Protein AF-A0A817K282-F1 (afdb_monomer)

Foldseek 3Di:
DDDPPPPPDDDDDDDPPPDPPPPPPDPDDDDDDDDPPDPPPPDDDDDDDDDDDLVDFPVRVLVVVCVVVVDPVDDDDDPDGDTDQDDADEDPPDLLNVLLVVLLCVLPPDPPRGDDDDDDDDRDDDPLSVCSVPDSHRDDDQQADDDPVQVCCPVHPPRDGDPVRVVSRVSSVVSSVCSVCVVPDDPVVVPDDD

Structure (mmCIF, N/CA/C/O backbone):
data_AF-A0A817K282-F1
#
_entry.id   AF-A0A817K282-F1
#
loop_
_atom_site.group_PDB
_atom_site.id
_atom_site.type_symbol
_atom_site.label_atom_id
_atom_site.label_alt_id
_atom_site.label_comp_id
_atom_site.label_asym_id
_atom_site.label_entity_id
_atom_site.label_seq_id
_atom_site.pdbx_PDB_ins_code
_atom_site.Cartn_x
_atom_site.Cartn_y
_atom_site.Cartn_z
_atom_site.occupancy
_atom_site.B_iso_or_equiv
_atom_site.auth_seq_id
_atom_site.auth_comp_id
_atom_site.auth_asym_id
_atom_site.auth_atom_id
_atom_site.pdbx_PDB_model_num
ATOM 1 N N . MET A 1 1 ? -37.376 -14.809 2.599 1.00 34.31 1 MET A N 1
ATOM 2 C CA . MET A 1 1 ? -36.020 -15.372 2.759 1.00 34.31 1 MET A CA 1
ATOM 3 C C . MET A 1 1 ? -35.331 -15.285 1.399 1.00 34.31 1 MET A C 1
ATOM 5 O O . MET A 1 1 ? -35.319 -16.247 0.652 1.00 34.31 1 MET A O 1
ATOM 9 N N . PHE A 1 2 ? -34.883 -14.086 1.022 1.00 28.47 2 PHE A N 1
ATOM 10 C CA . PHE A 1 2 ? -34.178 -13.830 -0.236 1.00 28.47 2 PHE A CA 1
ATOM 11 C C . PHE A 1 2 ? -32.840 -13.201 0.136 1.00 28.47 2 PHE A C 1
ATOM 13 O O . PHE A 1 2 ? -32.800 -12.145 0.766 1.00 28.47 2 PHE A O 1
ATOM 20 N N . TRP A 1 3 ? -31.761 -13.910 -0.167 1.00 30.52 3 TRP A N 1
ATOM 21 C CA . TRP A 1 3 ? -30.401 -13.463 0.080 1.00 30.52 3 TRP A CA 1
ATOM 22 C C . TRP A 1 3 ? -30.019 -12.442 -0.993 1.00 30.52 3 TRP A C 1
ATOM 24 O O . TRP A 1 3 ? -29.681 -12.811 -2.112 1.00 30.52 3 TRP A O 1
ATOM 34 N N . ASN A 1 4 ? -30.059 -11.154 -0.648 1.00 27.50 4 ASN A N 1
ATOM 35 C CA . ASN A 1 4 ? -29.282 -10.137 -1.353 1.00 27.50 4 ASN A CA 1
ATOM 36 C C . ASN A 1 4 ? -27.847 -10.198 -0.820 1.00 27.50 4 ASN A C 1
ATOM 38 O O . ASN A 1 4 ? -27.439 -9.397 0.022 1.00 27.50 4 ASN A O 1
ATOM 42 N N . THR A 1 5 ? -27.091 -11.189 -1.284 1.00 28.53 5 THR A N 1
ATOM 43 C CA . THR A 1 5 ? -25.642 -11.235 -1.096 1.00 28.53 5 THR A CA 1
ATOM 44 C C . THR A 1 5 ? -25.035 -10.163 -1.994 1.00 28.53 5 THR A C 1
ATOM 46 O O . THR A 1 5 ? -24.828 -10.377 -3.186 1.00 28.53 5 THR A O 1
ATOM 49 N N . ILE A 1 6 ? -24.782 -8.978 -1.436 1.00 33.31 6 ILE A N 1
ATOM 50 C CA . ILE A 1 6 ? -23.897 -8.003 -2.073 1.00 33.31 6 ILE A CA 1
ATOM 51 C C . ILE A 1 6 ? -22.483 -8.562 -1.924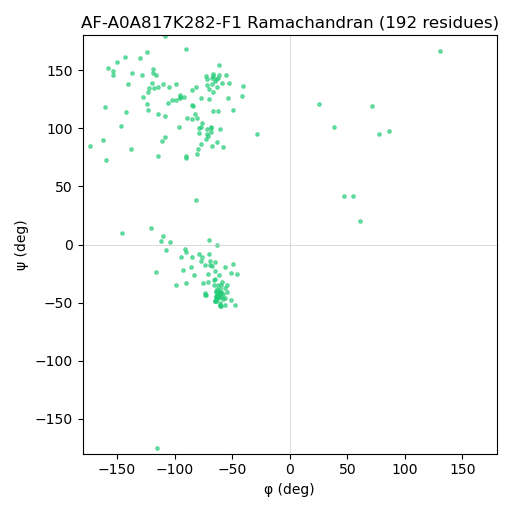 1.00 33.31 6 ILE A C 1
ATOM 53 O O . ILE A 1 6 ? -21.863 -8.479 -0.867 1.00 33.31 6 ILE A O 1
ATOM 57 N N .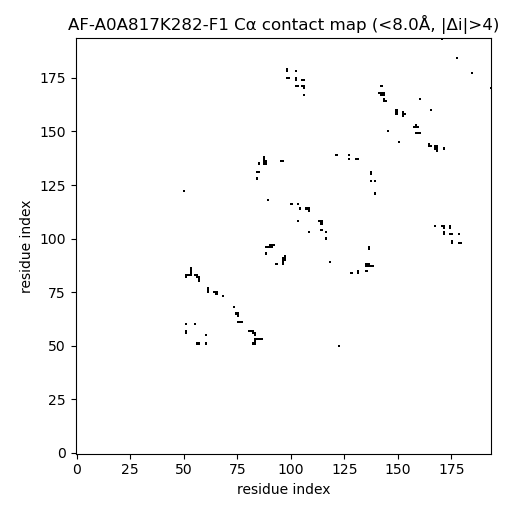 LEU A 1 7 ? -22.008 -9.185 -2.997 1.00 23.84 7 LEU A N 1
ATOM 58 C CA . LEU A 1 7 ? -20.620 -9.571 -3.181 1.00 23.84 7 LEU A CA 1
ATOM 59 C C . LEU A 1 7 ? -19.805 -8.271 -3.331 1.00 23.84 7 LEU A C 1
ATOM 61 O O . LEU A 1 7 ? -19.755 -7.691 -4.415 1.00 23.84 7 LEU A O 1
ATOM 65 N N . ILE A 1 8 ? -19.188 -7.770 -2.257 1.00 29.39 8 ILE A N 1
ATOM 66 C CA . ILE A 1 8 ? -18.126 -6.761 -2.388 1.00 29.39 8 ILE A CA 1
ATOM 67 C C . ILE A 1 8 ? -16.856 -7.519 -2.773 1.00 29.39 8 ILE A C 1
ATOM 69 O O . ILE A 1 8 ? -16.035 -7.884 -1.937 1.00 29.39 8 ILE A O 1
ATOM 73 N N . VAL A 1 9 ? -16.739 -7.816 -4.065 1.00 26.44 9 VAL A N 1
ATOM 74 C CA . VAL A 1 9 ? -15.486 -8.262 -4.672 1.00 26.44 9 VAL A CA 1
ATOM 75 C C . VAL A 1 9 ? -14.614 -7.024 -4.832 1.00 26.44 9 VAL A C 1
ATOM 77 O O . VAL A 1 9 ? -14.846 -6.210 -5.723 1.00 26.44 9 VAL A O 1
ATOM 80 N N . PHE A 1 10 ? -13.603 -6.865 -3.979 1.00 36.09 10 PHE A N 1
ATOM 81 C CA . PHE A 1 10 ? -12.446 -6.069 -4.368 1.00 36.09 10 PHE A CA 1
ATOM 82 C C . PHE A 1 10 ? -11.597 -6.920 -5.310 1.00 36.09 10 PHE A C 1
ATOM 84 O O . PHE A 1 10 ? -11.194 -8.028 -4.965 1.00 36.09 10 PHE A O 1
ATOM 91 N N . SER A 1 11 ? -11.320 -6.353 -6.485 1.00 37.69 11 SER A N 1
ATOM 92 C CA . SER A 1 11 ? -10.552 -6.923 -7.596 1.00 37.69 11 SER A CA 1
ATOM 93 C C . SER A 1 11 ? -11.363 -7.780 -8.576 1.00 37.69 11 SER A C 1
ATOM 95 O O . SER A 1 11 ? -11.581 -8.961 -8.345 1.00 37.69 11 SER A O 1
ATOM 97 N N . ILE A 1 12 ? -11.768 -7.163 -9.696 1.00 30.41 12 ILE A N 1
ATOM 98 C CA . ILE A 1 12 ? -11.632 -7.684 -11.070 1.00 30.41 12 ILE A CA 1
ATOM 99 C C . ILE A 1 12 ? -11.756 -6.503 -12.062 1.00 30.41 12 ILE A C 1
ATOM 101 O O . ILE A 1 12 ? -12.753 -5.791 -12.102 1.00 30.41 12 ILE A O 1
ATOM 105 N N . PHE A 1 13 ? -10.665 -6.305 -12.807 1.00 35.81 13 PHE A N 1
ATOM 106 C CA . PHE A 1 13 ? -10.502 -5.815 -14.182 1.00 35.81 13 PHE A CA 1
ATOM 107 C C . PHE A 1 13 ? -11.561 -4.908 -14.838 1.00 35.81 13 PHE A C 1
ATOM 109 O O . PHE A 1 13 ? -12.637 -5.365 -15.201 1.00 35.81 13 PHE A O 1
ATOM 116 N N . LEU A 1 14 ? -11.117 -3.711 -15.252 1.00 27.28 14 LEU A N 1
ATOM 117 C CA . LEU A 1 14 ? -10.978 -3.369 -16.678 1.00 27.28 14 LEU A CA 1
ATOM 118 C C . LEU A 1 14 ? -10.059 -2.146 -16.852 1.00 27.28 14 LEU A C 1
ATOM 120 O O . LEU A 1 14 ? -10.500 -1.007 -16.863 1.00 27.28 14 LEU A O 1
ATOM 124 N N . CYS A 1 15 ? -8.763 -2.400 -17.004 1.00 26.81 15 CYS A N 1
ATOM 125 C CA . CYS A 1 15 ? -7.935 -1.677 -17.967 1.00 26.81 15 CYS A CA 1
ATOM 126 C C . CYS A 1 15 ? -6.697 -2.536 -18.226 1.00 26.81 15 CYS A C 1
ATOM 128 O O . CYS A 1 15 ? -5.584 -2.251 -17.792 1.00 26.81 15 CYS A O 1
ATOM 130 N N . ILE A 1 16 ? -6.912 -3.632 -18.960 1.00 31.62 16 ILE A N 1
ATOM 131 C CA . ILE A 1 16 ? -5.894 -4.061 -19.910 1.00 31.62 16 ILE A CA 1
ATOM 132 C C . ILE A 1 16 ? -5.824 -2.897 -20.905 1.00 31.62 16 ILE A C 1
ATOM 134 O O . ILE A 1 16 ? -6.538 -2.878 -21.905 1.00 31.62 16 ILE A O 1
ATOM 138 N N . LEU A 1 17 ? -4.985 -1.897 -20.625 1.00 28.25 17 LEU A N 1
ATOM 139 C CA . LEU A 1 17 ? -4.336 -1.198 -21.718 1.00 28.25 17 LEU A CA 1
ATOM 140 C C . LEU A 1 17 ? -3.399 -2.236 -22.321 1.00 28.25 17 LEU A C 1
ATOM 142 O O . LEU A 1 17 ? -2.226 -2.351 -21.976 1.00 28.25 17 LEU A O 1
ATOM 146 N N . LEU A 1 18 ? -3.989 -3.031 -23.218 1.00 30.33 18 LEU A N 1
ATOM 147 C CA . LEU A 1 18 ? -3.288 -3.549 -24.369 1.00 30.33 18 LEU A CA 1
ATOM 148 C C . LEU A 1 18 ? -2.465 -2.374 -24.860 1.00 30.33 18 LEU A C 1
ATOM 150 O O . LEU A 1 18 ? -3.004 -1.276 -25.010 1.00 30.33 18 LEU A O 1
ATOM 154 N N . TYR A 1 19 ? -1.174 -2.613 -25.038 1.00 30.58 19 TYR A N 1
ATOM 155 C CA . TYR A 1 19 ? -0.277 -1.776 -25.804 1.00 30.58 19 TYR A CA 1
ATOM 156 C C . TYR A 1 19 ? -1.036 -1.043 -26.919 1.00 30.58 19 TYR A C 1
ATOM 158 O O . TYR A 1 19 ? -1.217 -1.562 -28.015 1.00 30.58 19 TYR A O 1
ATOM 166 N N . ARG A 1 20 ? -1.463 0.193 -26.658 1.00 25.73 20 ARG A N 1
ATOM 167 C CA . ARG A 1 20 ? -1.583 1.192 -27.705 1.00 25.73 20 ARG A CA 1
ATOM 168 C C . ARG A 1 20 ? -0.238 1.879 -27.726 1.00 25.73 20 ARG A C 1
ATOM 170 O O . ARG A 1 20 ? -0.068 2.986 -27.230 1.00 25.73 20 ARG A O 1
ATOM 177 N N . ALA A 1 21 ? 0.731 1.173 -28.301 1.00 27.09 21 ALA A N 1
ATOM 178 C CA . ALA A 1 21 ? 1.758 1.871 -29.039 1.00 27.09 21 ALA A CA 1
ATOM 179 C C . ALA A 1 21 ? 1.010 2.605 -30.155 1.00 27.09 21 ALA A C 1
ATOM 181 O O . ALA A 1 21 ? 0.587 2.003 -31.142 1.00 27.09 21 ALA A O 1
ATOM 182 N N . TYR A 1 22 ? 0.749 3.892 -29.956 1.00 22.94 22 TYR A N 1
ATOM 183 C CA . TYR A 1 22 ? 0.435 4.742 -31.082 1.00 22.94 22 TYR A CA 1
ATOM 184 C C . TYR A 1 22 ? 1.727 4.863 -31.878 1.00 22.94 22 TYR A C 1
ATOM 186 O O . TYR A 1 22 ? 2.628 5.613 -31.515 1.00 22.94 22 TYR A O 1
ATOM 194 N N . VAL A 1 23 ? 1.830 4.097 -32.958 1.00 30.69 23 VAL A N 1
ATOM 195 C CA . VAL A 1 23 ? 2.724 4.471 -34.044 1.00 30.69 23 VAL A CA 1
ATOM 196 C C . VAL A 1 23 ? 2.001 5.582 -34.793 1.00 30.69 23 VAL A C 1
ATOM 198 O O . VAL A 1 23 ? 1.229 5.337 -35.716 1.00 30.69 23 VAL A O 1
ATOM 201 N N . VAL A 1 24 ? 2.181 6.816 -34.327 1.00 22.97 24 VAL A N 1
ATOM 202 C CA . VAL A 1 24 ? 1.818 7.984 -35.123 1.00 22.97 24 VAL A CA 1
ATOM 203 C C . VAL A 1 24 ? 2.949 8.173 -36.124 1.00 22.97 24 VAL A C 1
ATOM 205 O O . VAL A 1 24 ? 3.979 8.759 -35.806 1.00 22.97 24 VAL A O 1
ATOM 208 N N . PHE A 1 25 ? 2.777 7.651 -37.338 1.00 30.81 25 PHE A N 1
ATOM 209 C CA . PHE A 1 25 ? 3.493 8.204 -38.481 1.00 30.81 25 PHE A CA 1
ATOM 210 C C . PHE A 1 25 ? 2.837 9.546 -38.792 1.00 30.81 25 PHE A C 1
ATOM 212 O O . PHE A 1 25 ? 1.849 9.605 -39.519 1.00 30.81 25 PHE A O 1
ATOM 219 N N . THR A 1 26 ? 3.342 10.624 -38.202 1.00 24.61 26 THR A N 1
ATOM 220 C CA . THR A 1 26 ? 3.131 11.954 -38.766 1.00 24.61 26 THR A CA 1
ATOM 221 C C . THR A 1 26 ? 4.141 12.121 -39.896 1.00 24.61 26 THR A C 1
ATOM 223 O O . THR A 1 26 ? 5.339 12.233 -39.622 1.00 24.61 26 THR A O 1
ATOM 226 N N . PRO A 1 27 ? 3.722 12.131 -41.176 1.00 38.81 27 PRO A N 1
ATOM 227 C CA . PRO A 1 27 ? 4.497 12.852 -42.160 1.00 38.81 27 PRO A CA 1
ATOM 228 C C . PRO A 1 27 ? 4.376 14.325 -41.766 1.00 38.81 27 PRO A C 1
ATOM 230 O O . PRO A 1 27 ? 3.292 14.899 -41.747 1.00 38.81 27 PRO A O 1
ATOM 233 N N . ASP A 1 28 ? 5.515 14.880 -41.383 1.00 44.34 28 ASP A N 1
ATOM 234 C CA . ASP A 1 28 ? 5.744 16.288 -41.107 1.00 44.34 28 ASP A CA 1
ATOM 235 C C . ASP A 1 28 ? 5.130 16.886 -39.825 1.00 44.34 28 ASP A C 1
ATOM 237 O O . ASP A 1 28 ? 3.928 17.048 -39.648 1.00 44.34 28 ASP A O 1
ATOM 241 N N . LYS A 1 29 ? 6.068 17.362 -38.991 1.00 48.41 29 LYS A N 1
ATOM 242 C CA . LYS A 1 29 ? 5.948 18.390 -37.941 1.00 48.41 29 LYS A CA 1
ATOM 243 C C . LYS A 1 29 ? 5.302 17.971 -36.613 1.00 48.41 29 LYS A C 1
ATOM 245 O O . LYS A 1 29 ? 4.114 18.156 -36.390 1.00 48.41 29 LYS A O 1
ATOM 250 N N . ALA A 1 30 ? 6.152 17.601 -35.649 1.00 34.84 30 ALA A N 1
ATOM 251 C CA . ALA A 1 30 ? 5.888 17.839 -34.227 1.00 34.84 30 ALA A CA 1
ATOM 252 C C . ALA A 1 30 ? 7.192 18.115 -33.447 1.00 34.84 30 ALA A C 1
ATOM 254 O O . ALA A 1 30 ? 7.985 17.221 -33.180 1.00 34.84 30 ALA A O 1
ATOM 255 N N . ILE A 1 31 ? 7.398 19.409 -33.181 1.00 36.97 31 ILE A N 1
ATOM 256 C CA . ILE A 1 31 ? 7.868 20.058 -31.944 1.00 36.97 31 ILE A CA 1
ATOM 257 C C . ILE A 1 31 ? 8.971 19.327 -31.149 1.00 36.97 31 ILE A C 1
ATOM 259 O O . ILE A 1 31 ? 8.714 18.436 -30.347 1.00 36.97 31 ILE A O 1
ATOM 263 N N . PHE A 1 32 ? 10.202 19.810 -31.330 1.00 34.38 32 PHE A N 1
ATOM 264 C CA . PHE A 1 32 ? 11.365 19.550 -30.483 1.00 34.38 32 PHE A CA 1
ATOM 265 C C . PHE A 1 32 ? 11.386 20.521 -29.289 1.00 34.38 32 PHE A C 1
ATOM 267 O O . PHE A 1 32 ? 11.305 21.732 -29.492 1.00 34.38 32 PHE A O 1
ATOM 274 N N . GLU A 1 33 ? 11.605 20.022 -28.068 1.00 38.78 33 GLU A N 1
ATOM 275 C CA . GLU A 1 33 ? 12.388 20.794 -27.092 1.00 38.78 33 GLU A CA 1
ATOM 276 C C . GLU A 1 33 ? 13.842 20.882 -27.592 1.00 38.78 33 GLU A C 1
ATOM 278 O O . GLU A 1 33 ? 14.318 19.932 -28.229 1.00 38.78 33 GLU A O 1
ATOM 283 N N . PRO A 1 34 ? 14.561 21.999 -27.366 1.00 38.91 34 PRO A N 1
ATOM 284 C CA . PRO A 1 34 ? 15.863 22.226 -27.977 1.00 38.91 34 PRO A CA 1
ATOM 285 C C . PRO A 1 34 ? 16.902 21.287 -27.359 1.00 38.91 34 PRO A C 1
ATOM 287 O O . PRO A 1 34 ? 17.528 21.572 -26.341 1.00 38.91 34 PRO A O 1
ATOM 290 N N . CYS A 1 35 ? 17.087 20.141 -28.006 1.00 40.56 35 CYS A N 1
ATOM 291 C CA . CYS A 1 35 ? 18.213 19.265 -27.766 1.00 40.56 35 CYS A CA 1
ATOM 292 C C . CYS A 1 35 ? 19.484 19.988 -28.229 1.00 40.56 35 CYS A C 1
ATOM 294 O O . CYS A 1 35 ? 19.530 20.534 -29.335 1.00 40.56 35 CYS A O 1
ATOM 296 N N . SER A 1 36 ? 20.504 19.995 -27.371 1.00 47.88 36 SER A N 1
ATOM 297 C CA . SER A 1 36 ? 21.861 20.438 -27.685 1.00 47.88 36 SER A CA 1
ATOM 298 C C . SER A 1 36 ? 22.282 19.968 -29.078 1.00 47.88 36 SER A C 1
ATOM 300 O O . SER A 1 36 ? 22.058 18.815 -29.446 1.00 47.88 36 SER A O 1
ATOM 302 N N . SER A 1 37 ? 22.905 20.862 -29.835 1.00 45.81 37 SER A N 1
ATOM 303 C CA . SER A 1 37 ? 23.312 20.695 -31.229 1.00 45.81 37 SER A CA 1
ATOM 304 C C . SER A 1 37 ? 24.256 19.503 -31.459 1.00 45.81 37 SER A C 1
ATOM 306 O O . SER A 1 37 ? 25.471 19.666 -31.493 1.00 45.81 37 SER A O 1
ATOM 308 N N . SER A 1 38 ? 23.702 18.302 -31.612 1.00 48.41 38 SER A N 1
ATOM 309 C CA . SER A 1 38 ? 24.221 17.193 -32.429 1.00 48.41 38 SER A CA 1
ATOM 310 C C . SER A 1 38 ? 23.180 16.066 -32.450 1.00 48.41 38 SER A C 1
ATOM 312 O O . SER A 1 38 ? 23.195 15.142 -31.645 1.00 48.41 38 SER A O 1
ATOM 314 N N . ILE A 1 39 ? 22.208 16.161 -33.360 1.00 53.44 39 ILE A N 1
ATOM 315 C CA . ILE A 1 39 ? 21.269 15.059 -33.597 1.00 53.44 39 ILE A CA 1
ATOM 316 C C . ILE A 1 39 ? 21.991 14.037 -34.477 1.00 53.44 39 ILE A C 1
ATOM 318 O O . ILE A 1 39 ? 22.099 14.219 -35.691 1.00 53.44 39 ILE A O 1
ATOM 322 N N . ASP A 1 40 ? 22.490 12.972 -33.857 1.00 50.12 40 ASP A N 1
ATOM 323 C CA . ASP A 1 40 ? 22.903 11.763 -34.562 1.00 50.12 40 ASP A CA 1
ATOM 324 C C . ASP A 1 40 ? 21.643 11.079 -35.125 1.00 50.12 40 ASP A C 1
ATOM 326 O O . ASP A 1 40 ? 20.847 10.477 -34.399 1.00 50.12 40 ASP A O 1
ATOM 330 N N . ARG A 1 41 ? 21.395 11.273 -36.425 1.00 54.56 41 ARG A N 1
ATOM 331 C CA . ARG A 1 41 ? 20.122 10.976 -37.114 1.00 54.56 41 ARG A CA 1
ATOM 332 C C . ARG A 1 41 ? 19.794 9.483 -37.266 1.00 54.56 41 ARG A C 1
ATOM 334 O O . ARG A 1 41 ? 18.777 9.158 -37.872 1.00 54.56 41 ARG A O 1
ATOM 341 N N . HIS A 1 42 ? 20.611 8.583 -36.723 1.00 75.25 42 HIS A N 1
ATOM 342 C CA . HIS A 1 42 ? 20.470 7.137 -36.921 1.00 75.25 42 HIS A CA 1
ATOM 343 C C . HIS A 1 42 ? 20.056 6.344 -35.671 1.00 75.25 42 HIS A C 1
ATOM 345 O O . HIS A 1 42 ? 19.940 5.123 -35.755 1.00 75.25 42 HIS A O 1
ATOM 351 N N . SER A 1 43 ? 19.793 6.995 -34.530 1.00 73.38 43 SER A N 1
ATOM 352 C CA . SER A 1 43 ? 19.345 6.311 -33.306 1.00 73.38 43 SER A CA 1
ATOM 353 C C . SER A 1 43 ? 17.951 6.763 -32.858 1.00 73.38 43 SER A C 1
ATOM 355 O O . SER A 1 43 ? 17.644 7.953 -32.824 1.00 73.38 43 SER A O 1
ATOM 357 N N . LEU A 1 44 ? 17.097 5.798 -32.507 1.00 87.25 44 LEU A N 1
ATOM 358 C CA . LEU A 1 44 ? 15.785 6.028 -31.899 1.00 87.25 44 LEU A CA 1
ATOM 359 C C . LEU A 1 44 ? 15.820 5.561 -30.444 1.00 87.25 44 LEU A C 1
ATOM 361 O O . LEU A 1 44 ? 16.375 4.506 -30.136 1.00 87.25 44 LEU A O 1
ATOM 365 N N . LYS A 1 45 ? 15.213 6.343 -29.550 1.00 88.25 45 LYS A N 1
ATOM 366 C CA . LYS A 1 45 ? 15.078 6.007 -28.129 1.00 88.25 45 LYS A CA 1
ATOM 367 C C . LYS A 1 45 ? 13.609 5.812 -27.792 1.00 88.25 45 LYS A C 1
ATOM 369 O O . LYS A 1 45 ? 12.773 6.623 -28.179 1.00 88.25 45 LYS A O 1
ATOM 374 N N . PHE A 1 46 ? 13.326 4.756 -27.040 1.00 88.81 46 PHE A N 1
ATOM 375 C CA . PHE A 1 46 ? 11.998 4.444 -26.529 1.00 88.81 46 PHE A CA 1
ATOM 376 C C . PHE A 1 46 ? 12.095 4.226 -25.024 1.00 88.81 46 PHE A C 1
ATOM 378 O O . PHE A 1 46 ? 12.898 3.414 -24.567 1.00 88.81 46 PHE A O 1
ATOM 385 N N . ASP A 1 47 ? 11.268 4.941 -24.268 1.00 90.12 47 ASP A N 1
ATOM 386 C CA . ASP A 1 47 ? 11.131 4.742 -22.830 1.00 90.12 47 ASP A CA 1
ATOM 387 C C . ASP A 1 47 ? 9.937 3.815 -22.561 1.00 90.12 47 ASP A C 1
ATOM 389 O O . ASP A 1 47 ? 8.820 4.068 -23.013 1.00 90.12 47 ASP A O 1
ATOM 393 N N . GLN A 1 48 ? 10.166 2.740 -21.805 1.00 89.19 48 GLN A N 1
ATOM 394 C CA . GLN A 1 48 ? 9.123 1.809 -21.373 1.00 89.19 48 GLN A CA 1
ATOM 395 C C . GLN A 1 48 ? 9.111 1.703 -19.849 1.00 89.19 48 GLN A C 1
ATOM 397 O O . GLN A 1 48 ? 10.142 1.468 -19.217 1.00 89.19 48 GLN A O 1
ATOM 402 N N . GLN A 1 49 ? 7.925 1.817 -19.253 1.00 90.44 49 GLN A N 1
ATOM 403 C CA . GLN A 1 49 ? 7.735 1.677 -17.813 1.00 90.44 49 GLN A CA 1
ATOM 404 C C . GLN A 1 49 ? 7.093 0.330 -17.471 1.00 90.44 49 GLN A C 1
ATOM 406 O O . GLN A 1 49 ? 6.111 -0.075 -18.087 1.00 90.44 49 GLN A O 1
ATOM 411 N N . HIS A 1 50 ? 7.629 -0.338 -16.448 1.00 89.69 50 HIS A N 1
ATOM 412 C CA . HIS A 1 50 ? 7.084 -1.584 -15.910 1.00 89.69 50 HIS A CA 1
ATOM 413 C C . HIS A 1 50 ? 6.619 -1.391 -14.464 1.00 89.69 50 HIS A C 1
ATOM 415 O O . HIS A 1 50 ? 7.239 -0.662 -13.687 1.00 89.69 50 HIS A O 1
ATOM 421 N N . ARG A 1 51 ? 5.551 -2.100 -14.090 1.00 88.12 51 ARG A N 1
ATOM 422 C CA . ARG A 1 51 ? 5.205 -2.391 -12.693 1.00 88.12 51 ARG A CA 1
ATOM 423 C C . ARG A 1 51 ? 5.702 -3.801 -12.389 1.00 88.12 51 ARG A C 1
ATOM 425 O O . ARG A 1 51 ? 5.358 -4.727 -13.115 1.00 88.12 51 ARG A O 1
ATOM 432 N N . ILE A 1 52 ? 6.532 -3.951 -11.361 1.00 90.06 52 ILE A N 1
ATOM 433 C CA . ILE A 1 52 ? 7.198 -5.224 -11.059 1.00 90.06 52 ILE A CA 1
ATOM 434 C C . ILE A 1 52 ? 6.379 -5.987 -10.020 1.00 90.06 52 ILE A C 1
ATOM 436 O O . ILE A 1 52 ? 6.013 -5.435 -8.982 1.00 90.06 52 ILE A O 1
ATOM 440 N N . HIS A 1 53 ? 6.078 -7.251 -10.316 1.00 90.50 53 HIS A N 1
ATOM 441 C CA . HIS A 1 53 ? 5.384 -8.144 -9.394 1.00 90.50 53 HIS A CA 1
ATOM 442 C C . HIS A 1 53 ? 6.268 -8.447 -8.165 1.00 90.50 53 HIS A C 1
ATOM 444 O O . HIS A 1 53 ? 7.479 -8.582 -8.330 1.00 90.50 53 HIS A O 1
ATOM 450 N N . PRO A 1 54 ? 5.716 -8.634 -6.948 1.00 89.81 54 PRO A N 1
ATOM 451 C CA . PRO A 1 54 ? 6.511 -8.931 -5.747 1.00 89.81 54 PRO A CA 1
ATOM 452 C C . PRO A 1 54 ? 7.434 -10.162 -5.818 1.00 89.81 54 PRO A C 1
ATOM 454 O O . PRO A 1 54 ? 8.358 -10.275 -5.023 1.00 89.81 54 PRO A O 1
ATOM 457 N N . ALA A 1 55 ? 7.189 -11.086 -6.751 1.00 91.25 55 ALA A N 1
ATOM 458 C CA . ALA A 1 55 ? 8.021 -12.279 -6.977 1.00 91.25 55 ALA A CA 1
ATOM 459 C C . ALA A 1 55 ? 9.147 -12.077 -8.021 1.00 91.25 55 ALA A C 1
ATOM 461 O O . ALA A 1 55 ? 9.949 -12.986 -8.275 1.00 91.25 55 ALA A O 1
ATOM 462 N N . ASP A 1 56 ? 9.199 -10.899 -8.643 1.00 94.38 56 ASP A N 1
ATOM 463 C CA . ASP A 1 56 ? 10.162 -10.538 -9.679 1.00 94.38 56 ASP A CA 1
ATOM 464 C C . ASP A 1 56 ? 11.198 -9.528 -9.186 1.00 94.38 56 ASP A C 1
ATOM 466 O O . ASP A 1 56 ? 11.209 -9.121 -8.029 1.00 94.38 56 ASP A O 1
ATOM 470 N N . SER A 1 57 ? 12.117 -9.163 -10.078 1.00 94.75 57 SER A N 1
ATOM 471 C CA . SER A 1 57 ? 13.095 -8.106 -9.846 1.00 94.75 57 SER A CA 1
ATOM 472 C C . SER A 1 57 ? 13.357 -7.320 -11.119 1.00 94.75 57 SER A C 1
ATOM 474 O O . SER A 1 57 ? 13.114 -7.808 -12.230 1.00 94.75 57 SER A O 1
ATOM 476 N N . CYS A 1 58 ? 13.917 -6.121 -10.985 1.00 94.81 58 CYS A N 1
ATOM 477 C CA . CYS A 1 58 ? 14.309 -5.326 -12.150 1.00 94.81 58 CYS A CA 1
ATOM 478 C C . CYS A 1 58 ? 15.271 -6.086 -13.071 1.00 94.81 58 CYS A C 1
ATOM 480 O O . CYS A 1 58 ? 15.164 -5.999 -14.296 1.00 94.81 58 CYS A O 1
ATOM 482 N N . LYS A 1 59 ? 16.183 -6.868 -12.480 1.00 95.19 59 LYS A N 1
ATOM 483 C CA . LYS A 1 59 ? 17.122 -7.715 -13.220 1.00 95.19 59 LYS A CA 1
ATOM 484 C C . LYS A 1 59 ? 16.389 -8.755 -14.071 1.00 95.19 59 LYS A C 1
ATOM 486 O O . LYS A 1 59 ? 16.646 -8.824 -15.270 1.00 95.19 59 LYS A O 1
ATOM 491 N N . LYS A 1 60 ? 15.446 -9.501 -13.482 1.00 95.69 60 LYS A N 1
ATOM 492 C CA . LYS A 1 60 ? 14.653 -10.509 -14.208 1.00 95.69 60 LYS A CA 1
ATOM 493 C C . LYS A 1 60 ? 13.844 -9.886 -15.344 1.00 95.69 60 LYS A C 1
ATOM 495 O O . LYS A 1 60 ? 13.787 -10.452 -16.430 1.00 95.69 60 LYS A O 1
ATOM 500 N N . ILE A 1 61 ? 13.256 -8.708 -15.121 1.00 94.81 61 ILE A N 1
ATOM 501 C CA . ILE A 1 61 ? 12.509 -7.988 -16.163 1.00 94.81 61 ILE A CA 1
ATOM 502 C C . ILE A 1 61 ? 13.432 -7.569 -17.313 1.00 94.81 61 ILE A C 1
ATOM 504 O O . ILE A 1 61 ? 13.088 -7.786 -18.473 1.00 94.81 61 ILE A O 1
ATOM 508 N N . LEU A 1 62 ? 14.622 -7.030 -17.025 1.00 94.62 62 LEU A N 1
ATOM 509 C CA . LEU A 1 62 ? 15.594 -6.674 -18.064 1.00 94.62 62 LEU A CA 1
ATOM 510 C C . LEU A 1 62 ? 16.053 -7.903 -18.864 1.00 94.62 62 LEU A C 1
ATOM 512 O O . LEU A 1 62 ? 16.127 -7.844 -20.092 1.00 94.62 62 LEU A O 1
ATOM 516 N N . GLU A 1 63 ? 16.348 -9.010 -18.183 1.00 95.00 63 GLU A N 1
ATOM 517 C CA . GLU A 1 63 ? 16.722 -10.282 -18.812 1.00 95.00 63 GLU A CA 1
ATOM 518 C C . GLU A 1 63 ? 15.590 -10.824 -19.692 1.00 95.00 63 GLU A C 1
ATOM 520 O O . GLU A 1 63 ? 15.824 -11.213 -20.838 1.00 95.00 63 GLU A O 1
ATOM 525 N N . ASN A 1 64 ? 14.350 -10.777 -19.203 1.00 94.50 64 ASN A N 1
ATOM 526 C CA . ASN A 1 64 ? 13.185 -11.190 -19.972 1.00 94.50 64 ASN A CA 1
ATOM 527 C C . ASN A 1 64 ? 12.958 -10.296 -21.200 1.00 94.50 64 ASN A C 1
ATOM 529 O O . ASN A 1 64 ? 12.685 -10.816 -22.279 1.00 94.50 64 ASN A O 1
ATOM 533 N N . ASN A 1 65 ? 13.131 -8.978 -21.073 1.00 94.06 65 ASN A N 1
ATOM 534 C CA . ASN A 1 65 ? 13.008 -8.055 -22.202 1.00 94.06 65 ASN A CA 1
ATOM 535 C C . ASN A 1 65 ? 14.073 -8.332 -23.266 1.00 94.06 65 ASN A C 1
ATOM 537 O O . ASN A 1 65 ? 13.731 -8.429 -24.440 1.00 94.06 65 ASN A O 1
ATOM 541 N N . ARG A 1 66 ? 15.336 -8.552 -22.872 1.00 95.00 66 ARG A N 1
ATOM 542 C CA . ARG A 1 66 ? 16.402 -8.962 -23.808 1.00 95.00 66 ARG A CA 1
ATOM 543 C C . ARG A 1 66 ? 16.035 -10.241 -24.556 1.00 95.00 66 ARG A C 1
ATOM 545 O O . ARG A 1 66 ? 16.158 -10.289 -25.775 1.00 95.00 66 ARG A O 1
ATOM 552 N N . ARG A 1 67 ? 15.530 -11.244 -23.832 1.00 96.69 67 ARG A N 1
ATOM 553 C CA . ARG A 1 67 ? 15.112 -12.531 -24.402 1.00 96.69 67 ARG A CA 1
ATOM 554 C C . ARG A 1 67 ? 13.941 -12.398 -25.381 1.00 96.69 67 ARG A C 1
ATOM 556 O O . ARG A 1 67 ? 13.922 -13.105 -26.379 1.00 96.69 67 ARG A O 1
ATOM 563 N N . ILE A 1 68 ? 12.955 -11.548 -25.086 1.00 95.81 68 ILE A N 1
ATOM 564 C CA . ILE A 1 68 ? 11.781 -11.343 -25.952 1.00 95.81 68 ILE A CA 1
ATOM 565 C C . ILE A 1 68 ? 12.148 -10.535 -27.198 1.00 95.81 68 ILE A C 1
ATOM 567 O O . ILE A 1 68 ? 11.683 -10.864 -28.284 1.00 95.81 68 ILE A O 1
ATOM 571 N N . ILE A 1 69 ? 12.963 -9.489 -27.039 1.00 95.06 69 ILE A N 1
ATOM 572 C CA . ILE A 1 69 ? 13.393 -8.625 -28.143 1.00 95.06 69 ILE A CA 1
ATOM 573 C C . ILE A 1 69 ? 14.244 -9.417 -29.138 1.00 95.06 69 ILE A C 1
ATOM 575 O O . ILE A 1 69 ? 13.970 -9.357 -30.332 1.00 95.06 69 ILE A O 1
ATOM 579 N N . ASN A 1 70 ? 15.236 -10.170 -28.642 1.00 95.19 70 ASN A N 1
ATOM 580 C CA . ASN A 1 70 ? 16.080 -11.063 -29.442 1.00 95.19 70 ASN A CA 1
ATOM 581 C C . ASN A 1 70 ? 16.633 -10.416 -30.735 1.00 95.19 70 ASN A C 1
ATOM 583 O O . ASN A 1 70 ? 16.631 -11.028 -31.801 1.00 95.19 70 ASN A O 1
ATOM 587 N N . ASP A 1 71 ? 17.067 -9.158 -30.638 1.00 95.25 71 ASP A N 1
ATOM 588 C CA . ASP A 1 71 ? 17.636 -8.373 -31.735 1.00 95.25 71 ASP A CA 1
ATOM 589 C C . ASP A 1 71 ? 18.779 -7.514 -31.187 1.00 95.25 71 ASP A C 1
ATOM 591 O O . ASP A 1 71 ? 18.552 -6.597 -30.395 1.00 95.25 71 ASP A O 1
ATOM 595 N N . ASP A 1 72 ? 20.009 -7.801 -31.618 1.00 92.19 72 ASP A N 1
ATOM 596 C CA . ASP A 1 72 ? 21.227 -7.147 -31.122 1.00 92.19 72 ASP A CA 1
ATOM 597 C C . ASP A 1 72 ? 21.300 -5.650 -31.460 1.00 92.19 72 ASP A C 1
ATOM 599 O O . ASP A 1 72 ? 22.084 -4.908 -30.864 1.00 92.19 72 ASP A O 1
ATOM 603 N N . ARG A 1 73 ? 20.463 -5.167 -32.391 1.00 92.62 73 ARG A N 1
ATOM 604 C CA . ARG A 1 73 ? 20.355 -3.734 -32.712 1.00 92.62 73 ARG A CA 1
ATOM 605 C C . ARG A 1 73 ? 19.631 -2.952 -31.615 1.00 92.62 73 ARG A C 1
ATOM 607 O O . ARG A 1 73 ? 19.720 -1.725 -31.582 1.00 92.62 73 ARG A O 1
ATOM 614 N N . ILE A 1 74 ? 18.901 -3.638 -30.735 1.00 93.12 74 ILE A N 1
ATOM 615 C CA . ILE A 1 74 ? 18.122 -3.034 -29.655 1.00 93.12 74 ILE A CA 1
ATOM 616 C C . ILE A 1 74 ? 18.815 -3.335 -28.324 1.00 93.12 74 ILE A C 1
ATOM 618 O O . ILE A 1 74 ? 18.810 -4.461 -27.834 1.00 93.12 74 ILE A O 1
ATOM 622 N N . VAL A 1 75 ? 19.372 -2.298 -27.696 1.00 90.00 75 VAL A N 1
ATOM 623 C CA . VAL A 1 75 ? 20.128 -2.424 -26.440 1.00 90.00 75 VAL A CA 1
ATOM 624 C C . VAL A 1 75 ? 19.323 -1.841 -25.268 1.00 90.00 75 VAL A C 1
ATOM 626 O O . VAL A 1 75 ? 19.408 -0.638 -24.991 1.00 90.00 75 VAL A O 1
ATOM 629 N N . PRO A 1 76 ? 18.527 -2.658 -24.548 1.00 91.81 76 PRO A N 1
A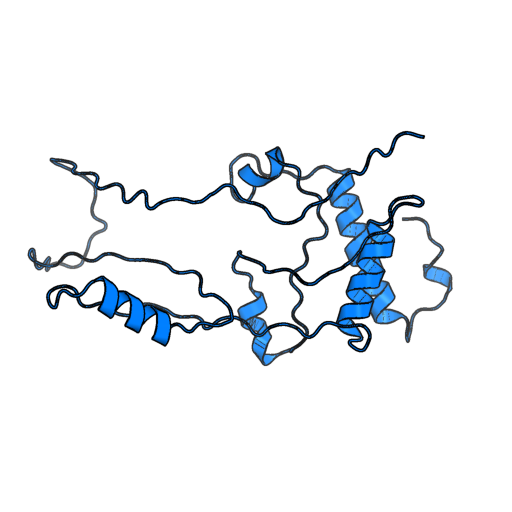TOM 630 C CA . PRO A 1 76 ? 17.760 -2.179 -23.408 1.00 91.81 76 PRO A CA 1
ATOM 631 C C . PRO A 1 76 ? 18.684 -1.847 -22.230 1.00 91.81 76 PRO A C 1
ATOM 633 O O . PRO A 1 76 ? 19.553 -2.638 -21.842 1.00 91.81 76 PRO A O 1
ATOM 636 N N . HIS A 1 77 ? 18.448 -0.686 -21.628 1.00 90.62 77 HIS A N 1
ATOM 637 C CA . HIS A 1 77 ? 19.130 -0.201 -20.433 1.00 90.62 77 HIS A CA 1
ATOM 638 C C . HIS A 1 77 ? 18.102 0.218 -19.378 1.00 90.62 77 HIS A C 1
ATOM 640 O O . HIS A 1 77 ? 17.022 0.711 -19.696 1.00 90.62 77 HIS A O 1
ATOM 646 N N . ILE A 1 78 ? 18.434 0.015 -18.102 1.00 93.00 78 ILE A N 1
ATOM 647 C CA . ILE A 1 78 ? 17.594 0.474 -16.993 1.00 93.00 78 ILE A CA 1
ATOM 648 C C . ILE A 1 78 ? 17.907 1.949 -16.756 1.00 93.00 78 ILE A C 1
ATOM 650 O O . ILE A 1 78 ? 18.994 2.283 -16.292 1.00 93.00 78 ILE A O 1
ATOM 654 N N . ARG A 1 79 ? 16.945 2.828 -17.047 1.00 92.62 79 ARG A N 1
ATOM 655 C CA . ARG A 1 79 ? 17.038 4.251 -16.688 1.00 92.62 79 ARG A CA 1
ATOM 656 C C . ARG A 1 79 ? 16.848 4.469 -15.187 1.00 92.62 79 ARG A C 1
ATOM 658 O O . ARG A 1 79 ? 17.554 5.255 -14.571 1.00 92.62 79 ARG A O 1
ATOM 665 N N . SER A 1 80 ? 15.864 3.789 -14.610 1.00 90.81 80 SER A N 1
ATOM 666 C CA . SER A 1 80 ? 15.571 3.798 -13.180 1.00 90.81 80 SER A CA 1
ATOM 667 C C . SER A 1 80 ? 14.879 2.492 -12.808 1.00 90.81 80 SER A C 1
ATOM 669 O O . SER A 1 80 ? 14.128 1.929 -13.606 1.00 90.81 80 SER A O 1
ATOM 671 N N . CYS A 1 81 ? 15.146 2.009 -11.603 1.00 90.50 81 CYS A N 1
ATOM 672 C CA . CYS A 1 81 ? 14.553 0.804 -11.053 1.00 90.50 81 CYS A CA 1
ATOM 673 C C . CYS A 1 81 ? 14.242 1.038 -9.575 1.00 90.50 81 CYS A C 1
ATOM 675 O O . CYS A 1 81 ? 15.048 1.596 -8.832 1.00 90.50 81 CYS A O 1
ATOM 677 N N . SER A 1 82 ? 13.074 0.574 -9.147 1.00 88.50 82 SER A N 1
ATOM 678 C CA . SER A 1 82 ? 12.767 0.344 -7.741 1.00 88.50 82 SER A CA 1
ATOM 679 C C . SER A 1 82 ? 12.351 -1.111 -7.620 1.00 88.50 82 SER A C 1
ATOM 681 O O . SER A 1 82 ? 11.403 -1.525 -8.289 1.00 88.50 82 SER A O 1
ATOM 683 N N . GLU A 1 83 ? 13.068 -1.877 -6.801 1.00 91.12 83 GLU A N 1
ATOM 684 C CA . GLU A 1 83 ? 12.672 -3.253 -6.509 1.00 91.12 83 GLU A CA 1
ATOM 685 C C . GLU A 1 83 ? 11.288 -3.279 -5.834 1.00 91.12 83 GLU A C 1
ATOM 687 O O . GLU A 1 83 ? 10.885 -2.280 -5.215 1.00 91.12 83 GLU A O 1
ATOM 692 N N . PRO A 1 84 ? 10.529 -4.385 -5.960 1.00 89.62 84 PRO A N 1
ATOM 693 C 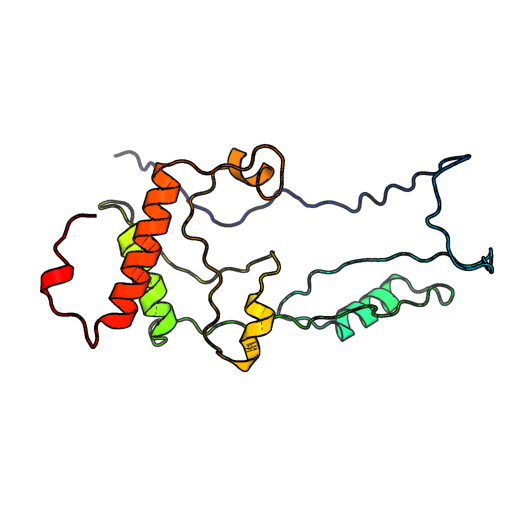CA . PRO A 1 84 ? 9.233 -4.501 -5.312 1.00 89.62 84 PRO A CA 1
ATOM 694 C C . PRO A 1 84 ? 9.319 -4.197 -3.815 1.00 89.62 84 PRO A C 1
ATOM 696 O O . PRO A 1 84 ? 10.250 -4.612 -3.125 1.00 89.62 84 PRO A O 1
ATOM 699 N N . SER A 1 85 ? 8.327 -3.468 -3.299 1.00 88.62 85 SER A N 1
ATOM 700 C CA . SER A 1 85 ? 8.249 -3.221 -1.860 1.00 88.62 85 SER A CA 1
ATOM 701 C C . SER A 1 85 ? 8.073 -4.542 -1.098 1.00 88.62 85 SER A C 1
ATOM 703 O O . SER A 1 85 ? 7.322 -5.401 -1.567 1.00 88.62 85 SER A O 1
ATOM 705 N N . PRO A 1 86 ? 8.684 -4.692 0.092 1.00 90.50 86 PRO A N 1
ATOM 706 C CA . PRO A 1 86 ? 8.444 -5.846 0.949 1.00 90.50 86 PRO A CA 1
ATOM 707 C C . PRO A 1 86 ? 6.956 -6.020 1.264 1.00 90.50 86 PRO A C 1
ATOM 709 O O . PRO A 1 86 ? 6.221 -5.040 1.428 1.00 90.50 86 PRO A O 1
ATOM 712 N N . ILE A 1 87 ? 6.529 -7.276 1.389 1.00 92.62 87 ILE A N 1
ATOM 713 C CA . ILE A 1 87 ? 5.186 -7.616 1.861 1.00 92.62 87 ILE A CA 1
ATOM 7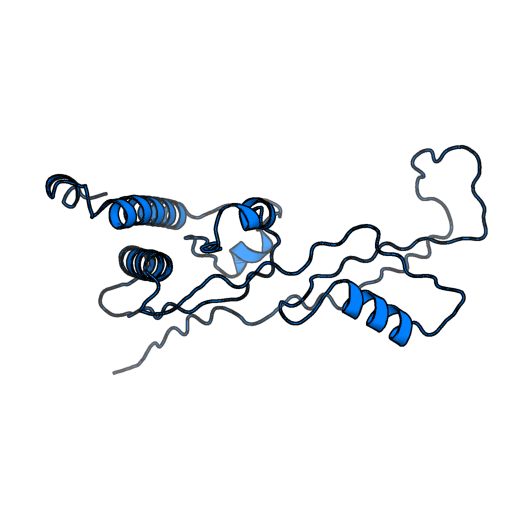14 C C . ILE A 1 87 ? 5.116 -7.260 3.349 1.00 92.62 87 ILE A C 1
ATOM 716 O O . ILE A 1 87 ? 5.962 -7.688 4.133 1.00 92.62 87 ILE A O 1
ATOM 720 N N . SER A 1 88 ? 4.129 -6.450 3.735 1.00 94.44 88 SER A N 1
ATOM 721 C CA . SER A 1 88 ? 3.892 -6.135 5.147 1.00 94.44 88 SER A CA 1
ATOM 722 C C . SER A 1 88 ? 3.418 -7.377 5.900 1.00 94.44 88 SER A C 1
ATOM 724 O O . SER A 1 88 ? 2.682 -8.172 5.315 1.00 94.44 88 SER A O 1
ATOM 726 N N . PRO A 1 89 ? 3.822 -7.564 7.167 1.00 95.12 89 PRO A N 1
ATOM 727 C CA . PRO A 1 89 ? 3.349 -8.688 7.965 1.00 95.12 89 PRO A CA 1
ATOM 728 C C . PRO A 1 89 ? 1.829 -8.601 8.139 1.00 95.12 89 PRO A C 1
ATOM 730 O O . PRO A 1 89 ? 1.265 -7.515 8.198 1.00 95.12 89 PRO A O 1
ATOM 733 N N . TYR A 1 90 ? 1.159 -9.744 8.189 1.00 95.31 90 TYR A N 1
ATOM 734 C CA . TYR A 1 90 ? -0.284 -9.845 8.386 1.00 95.31 90 TYR A CA 1
ATOM 735 C C . TYR A 1 90 ? -0.592 -11.154 9.111 1.00 95.31 90 TYR A C 1
ATOM 737 O O . TYR A 1 90 ? 0.204 -12.091 9.051 1.00 95.31 90 TYR A O 1
ATOM 745 N N . GLY A 1 91 ? -1.741 -11.223 9.777 1.00 93.00 91 GLY A N 1
ATOM 746 C CA . GLY A 1 91 ? -2.131 -12.375 10.589 1.00 93.00 91 GLY A CA 1
ATOM 747 C C . GLY A 1 91 ? -2.609 -11.970 11.979 1.00 93.00 91 GLY A C 1
ATOM 748 O O . GLY A 1 91 ? -2.415 -10.836 12.413 1.00 93.00 91 GLY A O 1
ATOM 749 N N . LYS A 1 92 ? -3.240 -12.922 12.676 1.00 88.88 92 LYS A N 1
ATOM 750 C CA . LYS A 1 92 ? -3.861 -12.706 13.997 1.00 88.88 92 LYS A CA 1
ATOM 751 C C . LYS A 1 92 ? -2.854 -12.352 15.096 1.00 88.88 92 LYS A C 1
ATOM 753 O O . LYS A 1 92 ? -3.233 -11.790 16.113 1.00 88.88 92 LYS A O 1
ATOM 758 N N . ASP A 1 93 ? -1.595 -12.721 14.905 1.00 93.56 93 ASP A N 1
ATOM 759 C CA . ASP A 1 93 ? -0.469 -12.494 15.810 1.00 93.56 93 ASP A CA 1
ATOM 760 C C . ASP A 1 93 ? 0.266 -11.170 15.539 1.00 93.56 93 ASP A C 1
ATOM 762 O O . ASP A 1 93 ? 1.139 -10.768 16.309 1.00 93.56 93 ASP A O 1
ATOM 766 N N . ILE A 1 94 ? -0.091 -10.458 14.467 1.00 94.69 94 ILE A N 1
ATOM 767 C CA . ILE A 1 94 ? 0.546 -9.198 14.091 1.00 94.69 94 ILE A CA 1
ATOM 768 C C . ILE A 1 94 ? -0.276 -8.031 14.635 1.00 94.69 94 ILE A C 1
ATOM 770 O O . ILE A 1 94 ? -1.259 -7.617 14.027 1.00 94.69 94 ILE A O 1
ATOM 774 N N . TYR A 1 95 ? 0.178 -7.442 15.746 1.00 92.94 95 TYR A N 1
ATOM 775 C CA . TYR A 1 95 ? -0.504 -6.326 16.421 1.00 92.94 95 TYR A CA 1
ATOM 776 C C . TYR A 1 95 ? -0.928 -5.200 15.464 1.00 92.94 95 TYR A C 1
ATOM 778 O O . TYR A 1 95 ? -2.095 -4.833 15.407 1.00 92.94 95 TYR A O 1
ATOM 786 N N . SER A 1 96 ? 0.003 -4.691 14.649 1.00 93.31 96 SER A N 1
ATOM 787 C CA . SER A 1 96 ? -0.281 -3.575 13.733 1.00 93.31 96 SER A CA 1
ATOM 788 C C . SER A 1 96 ? -1.302 -3.916 12.639 1.00 93.31 96 SER A C 1
ATOM 790 O O . SER A 1 96 ? -2.036 -3.036 12.196 1.00 93.31 96 SER A O 1
ATOM 792 N N . TYR A 1 97 ? -1.369 -5.185 12.224 1.00 94.81 97 TYR A N 1
ATOM 793 C CA . TYR A 1 97 ? -2.400 -5.667 11.310 1.00 94.81 97 TYR A CA 1
ATOM 794 C C . TYR A 1 97 ? -3.741 -5.788 12.037 1.00 94.81 97 TYR A C 1
ATOM 796 O O . TYR A 1 97 ? -4.742 -5.305 11.523 1.00 94.81 97 TYR A O 1
ATOM 804 N N . GLY A 1 98 ? -3.749 -6.333 13.257 1.00 94.44 98 GLY A N 1
ATOM 805 C CA . GLY A 1 98 ? -4.949 -6.450 14.087 1.00 94.44 98 GLY A CA 1
ATOM 806 C C . GLY A 1 98 ? -5.603 -5.101 14.405 1.00 94.44 98 GLY A C 1
ATOM 807 O O . GLY A 1 98 ? -6.817 -4.977 14.277 1.00 94.44 98 GLY A O 1
ATOM 808 N N . ILE A 1 99 ? -4.813 -4.065 14.721 1.00 94.69 99 ILE A N 1
ATOM 809 C CA . ILE A 1 99 ? -5.324 -2.693 14.894 1.00 94.69 99 ILE A CA 1
ATOM 810 C C . ILE A 1 99 ? -6.019 -2.208 13.618 1.00 94.69 99 ILE A C 1
ATOM 812 O O . ILE A 1 99 ? -7.121 -1.670 13.681 1.00 94.69 99 ILE A O 1
ATOM 816 N N . LEU A 1 100 ? -5.406 -2.437 12.453 1.00 94.81 100 LEU A N 1
ATOM 817 C CA . LEU A 1 100 ? -6.000 -2.068 11.172 1.00 94.81 100 LEU A CA 1
ATOM 818 C C . LEU A 1 100 ? -7.298 -2.846 10.899 1.00 94.81 100 LEU A C 1
ATOM 820 O O . LEU A 1 100 ? -8.283 -2.238 10.486 1.00 94.81 100 LEU A O 1
ATOM 824 N N . GLU A 1 101 ? -7.319 -4.161 11.133 1.00 94.44 101 GLU A N 1
ATOM 825 C CA . GLU A 1 101 ? -8.523 -4.986 10.974 1.00 94.44 101 GLU A CA 1
ATOM 826 C C . GLU A 1 101 ? -9.672 -4.486 11.853 1.00 94.44 101 GLU A C 1
ATOM 828 O O . GLU A 1 101 ? -10.793 -4.328 11.365 1.00 94.44 101 GLU A O 1
ATOM 833 N N . GLU A 1 102 ? -9.387 -4.203 13.122 1.00 93.19 102 GLU A N 1
ATOM 834 C CA . GLU A 1 102 ? -10.373 -3.719 14.084 1.00 93.19 102 GLU A CA 1
ATOM 835 C C . GLU A 1 102 ? -10.919 -2.345 13.682 1.00 93.19 102 GLU A C 1
ATOM 837 O O . GLU A 1 102 ? -12.132 -2.155 13.600 1.00 93.19 102 GLU A O 1
ATOM 842 N N . THR A 1 103 ? -10.049 -1.399 13.319 1.00 94.69 103 THR A N 1
ATOM 843 C CA . THR A 1 103 ? -10.481 -0.075 12.848 1.00 94.69 103 THR A CA 1
ATOM 844 C C . THR A 1 103 ? -11.342 -0.172 11.580 1.00 94.69 103 THR A C 1
ATOM 846 O O . THR A 1 103 ? -12.331 0.559 11.438 1.00 94.69 103 THR A O 1
ATOM 849 N N . ILE A 1 104 ? -11.010 -1.080 10.651 1.00 93.94 104 ILE A N 1
ATOM 850 C CA . ILE A 1 104 ? -11.832 -1.325 9.456 1.00 93.94 104 ILE A CA 1
ATOM 851 C C . ILE A 1 104 ? -13.221 -1.828 9.864 1.00 93.94 104 ILE A C 1
ATOM 853 O O . ILE A 1 104 ? -14.221 -1.321 9.351 1.00 93.94 104 ILE A O 1
ATOM 857 N N . ARG A 1 105 ? -13.307 -2.785 10.793 1.00 92.50 105 ARG A N 1
ATOM 858 C CA . ARG A 1 105 ? -14.593 -3.303 11.286 1.00 92.50 105 ARG A CA 1
ATOM 859 C C . ARG A 1 105 ? -15.421 -2.201 11.934 1.00 92.50 105 ARG A C 1
ATOM 861 O O . ARG A 1 105 ? -16.526 -1.943 11.472 1.00 92.50 105 ARG A O 1
ATOM 868 N N . GLN A 1 106 ? -14.851 -1.460 12.879 1.00 92.12 106 GLN A N 1
ATOM 869 C CA . GLN A 1 106 ? -15.532 -0.353 13.563 1.00 92.12 106 GLN A CA 1
ATOM 870 C C . GLN A 1 106 ? -16.096 0.697 12.593 1.00 92.12 106 GLN A C 1
ATOM 872 O O . GLN A 1 106 ? -17.168 1.252 12.821 1.00 92.12 106 GLN A O 1
ATOM 877 N N . THR A 1 107 ? -15.405 0.954 11.478 1.00 91.44 107 THR A N 1
ATOM 878 C CA . THR A 1 107 ? -15.803 2.018 10.543 1.00 91.44 107 THR A CA 1
ATOM 879 C C . THR A 1 107 ? -16.770 1.561 9.443 1.00 91.44 107 THR A C 1
ATOM 881 O O . THR A 1 107 ? -17.593 2.348 8.945 1.00 91.44 107 THR A O 1
ATOM 884 N N . PHE A 1 108 ? -16.641 0.316 8.985 1.00 89.19 108 PHE A N 1
ATOM 885 C CA . PHE A 1 108 ? -17.330 -0.167 7.784 1.00 89.19 108 PHE A CA 1
ATOM 886 C C . PHE A 1 108 ? -18.333 -1.284 8.055 1.00 89.19 108 PHE A C 1
ATOM 888 O O . PHE A 1 108 ? -19.259 -1.450 7.253 1.00 89.19 108 PHE A O 1
ATOM 895 N N . GLU A 1 109 ? -18.174 -2.036 9.143 1.00 86.44 109 GLU A N 1
ATOM 896 C CA . GLU A 1 109 ? -19.083 -3.121 9.492 1.00 86.44 109 GLU A CA 1
ATOM 897 C C . GLU A 1 109 ? -20.449 -2.541 9.864 1.00 86.44 109 GLU A C 1
ATOM 899 O O . GLU A 1 109 ? -20.579 -1.501 10.509 1.00 86.44 109 GLU A O 1
ATOM 904 N N . LYS A 1 110 ? -21.499 -3.198 9.385 1.00 79.00 110 LYS A N 1
ATOM 905 C CA . LYS A 1 110 ? -22.882 -2.877 9.739 1.00 79.00 110 LYS A CA 1
ATOM 906 C C . LYS A 1 110 ? -23.466 -4.104 10.407 1.00 79.00 110 LYS A C 1
ATOM 908 O O . LYS A 1 110 ? -23.100 -5.216 10.039 1.00 79.00 110 LYS A O 1
ATOM 913 N N . GLU A 1 111 ? -24.431 -3.913 11.302 1.00 64.19 111 GLU A N 1
ATOM 914 C CA . GLU A 1 111 ? -25.010 -4.953 12.176 1.00 64.19 111 GLU A CA 1
ATOM 915 C C . GLU A 1 111 ? -25.360 -6.293 11.495 1.00 64.19 111 GLU A C 1
ATOM 917 O O . GLU A 1 111 ? -25.410 -7.329 12.150 1.00 64.19 111 GLU A O 1
ATOM 922 N N . ARG A 1 112 ? -25.623 -6.303 10.179 1.00 64.31 112 ARG A N 1
ATOM 923 C CA . ARG A 1 112 ? -25.987 -7.507 9.407 1.00 64.31 112 ARG A CA 1
ATOM 924 C C . ARG A 1 112 ? -25.039 -7.846 8.255 1.00 64.31 112 ARG A C 1
ATOM 926 O O . ARG A 1 112 ? -25.413 -8.618 7.374 1.00 64.31 112 ARG A O 1
ATOM 933 N N . GLN A 1 113 ? -23.855 -7.246 8.205 1.00 80.12 113 GLN A N 1
ATOM 934 C CA . GLN A 1 113 ? -22.886 -7.441 7.126 1.00 80.12 113 GLN A CA 1
ATOM 935 C C . GLN A 1 113 ? -21.482 -7.559 7.716 1.00 80.12 113 GLN A C 1
ATOM 937 O O . GLN A 1 113 ? -20.763 -6.558 7.744 1.00 80.12 113 GLN A O 1
ATOM 942 N N . PRO A 1 114 ? -21.102 -8.760 8.194 1.00 84.06 114 PRO A N 1
ATOM 943 C CA . PRO A 1 114 ? -19.764 -8.971 8.708 1.00 84.06 114 PRO A CA 1
ATOM 944 C C . PRO A 1 114 ? -18.734 -8.767 7.596 1.00 84.06 114 PRO A C 1
ATOM 946 O O . PRO A 1 114 ? -18.915 -9.250 6.473 1.00 84.06 114 PRO A O 1
ATOM 949 N N . ILE A 1 115 ? -17.652 -8.061 7.907 1.00 88.38 115 ILE A N 1
ATOM 950 C CA . ILE A 1 115 ? -16.569 -7.789 6.958 1.00 88.38 115 ILE A CA 1
ATOM 951 C C . ILE A 1 115 ? -15.431 -8.772 7.205 1.00 88.38 115 ILE A C 1
ATOM 953 O O . ILE A 1 115 ? -15.070 -9.066 8.340 1.00 88.38 115 ILE A O 1
ATOM 957 N N . ILE A 1 116 ? -14.833 -9.299 6.142 1.00 90.31 116 ILE A N 1
ATOM 958 C CA . ILE A 1 116 ? -13.589 -10.063 6.241 1.00 90.31 116 ILE A CA 1
ATOM 959 C C . ILE A 1 116 ? -12.479 -9.163 5.715 1.00 90.31 116 ILE A C 1
ATOM 961 O O . ILE A 1 116 ? -12.538 -8.708 4.573 1.00 90.31 116 ILE A O 1
ATOM 965 N N . VAL A 1 117 ? -11.481 -8.896 6.555 1.00 91.50 117 VAL A N 1
ATOM 966 C CA . VAL A 1 117 ? -10.296 -8.137 6.163 1.00 91.50 117 VAL A CA 1
ATOM 967 C C . VAL A 1 117 ? -9.240 -9.130 5.697 1.00 91.50 117 VAL A C 1
ATOM 969 O O . VAL A 1 117 ? -8.944 -10.109 6.373 1.00 91.50 117 VAL A O 1
ATOM 972 N N . VAL A 1 118 ? -8.714 -8.912 4.495 1.00 94.19 118 VAL A N 1
ATOM 973 C CA . VAL A 1 118 ? -7.648 -9.728 3.904 1.00 94.19 118 VAL A CA 1
ATOM 974 C C . VAL A 1 118 ? -6.626 -8.813 3.236 1.00 94.19 118 VAL A C 1
ATOM 976 O O . VAL A 1 118 ? -6.999 -7.749 2.731 1.00 94.19 118 VAL A O 1
ATOM 979 N N . PRO A 1 119 ? -5.333 -9.177 3.224 1.00 92.94 119 PRO A N 1
ATOM 980 C CA . PRO A 1 119 ? -4.329 -8.408 2.504 1.00 92.94 119 PRO A CA 1
ATOM 981 C C . PRO A 1 119 ? -4.608 -8.428 0.994 1.00 92.94 119 PRO A C 1
ATOM 983 O O . PRO A 1 119 ? -5.009 -9.445 0.429 1.00 92.94 119 PRO A O 1
ATOM 986 N N . GLY A 1 120 ? -4.358 -7.297 0.335 1.00 90.38 120 GLY A N 1
ATOM 987 C CA . GLY A 1 120 ? -4.514 -7.130 -1.109 1.00 90.38 120 GLY A CA 1
ATOM 988 C C . GLY A 1 120 ? -3.280 -6.503 -1.755 1.00 90.38 120 GLY A C 1
ATOM 989 O O . GLY A 1 120 ? -2.461 -5.868 -1.088 1.00 90.38 120 GLY A O 1
ATOM 9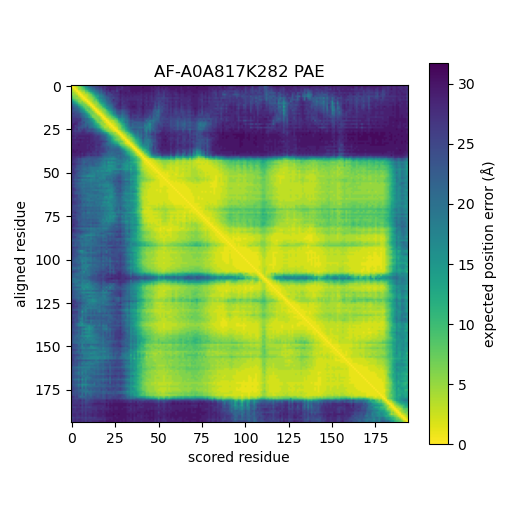90 N N . LEU A 1 121 ? -3.147 -6.674 -3.072 1.00 89.06 121 LEU A N 1
ATOM 991 C CA . LEU A 1 121 ? -2.073 -6.058 -3.848 1.00 89.06 121 LEU A CA 1
ATOM 992 C C . LEU A 1 121 ? -2.461 -4.632 -4.261 1.00 89.06 121 LEU A C 1
ATOM 994 O O . LEU A 1 121 ? -3.420 -4.431 -5.003 1.00 89.06 121 LEU A O 1
ATOM 998 N N . MET A 1 122 ? -1.672 -3.646 -3.835 1.00 87.31 122 MET A N 1
ATOM 999 C CA . MET A 1 122 ? -1.782 -2.272 -4.328 1.00 87.31 122 MET A CA 1
ATOM 1000 C C . MET A 1 122 ? -1.003 -2.125 -5.640 1.00 87.31 122 MET A C 1
ATOM 1002 O O . MET A 1 122 ? 0.211 -2.317 -5.668 1.00 87.31 122 MET A O 1
ATOM 1006 N N . LEU A 1 123 ? -1.697 -1.770 -6.723 1.00 83.19 123 LEU A N 1
ATOM 1007 C CA . LEU A 1 123 ? -1.093 -1.588 -8.053 1.00 83.19 123 LEU A CA 1
ATOM 1008 C C . LEU A 1 123 ? -0.455 -0.202 -8.234 1.00 83.19 123 LEU A C 1
ATOM 1010 O O . LEU A 1 123 ? 0.470 -0.027 -9.032 1.00 83.19 123 LEU A O 1
ATOM 1014 N N . GLY A 1 124 ? -0.958 0.791 -7.498 1.00 80.19 124 GLY A N 1
ATOM 1015 C CA . GLY A 1 124 ? -0.427 2.146 -7.517 1.00 80.19 124 GLY A CA 1
ATOM 1016 C C . GLY A 1 124 ? 0.920 2.240 -6.804 1.00 80.19 124 GLY A C 1
ATOM 1017 O O . GLY A 1 124 ? 1.168 1.578 -5.797 1.00 80.19 124 GLY A O 1
ATOM 1018 N N . ALA A 1 125 ? 1.796 3.106 -7.314 1.00 82.06 125 ALA A N 1
ATOM 1019 C CA . ALA A 1 125 ? 2.961 3.519 -6.543 1.00 82.06 125 ALA A CA 1
ATOM 1020 C C . ALA A 1 125 ? 2.506 4.432 -5.405 1.00 82.06 125 ALA A C 1
ATOM 1022 O O . ALA A 1 125 ? 1.722 5.346 -5.633 1.00 82.06 125 ALA A O 1
ATOM 1023 N N . THR A 1 126 ? 3.060 4.222 -4.218 1.00 86.44 126 THR A N 1
ATOM 1024 C CA . THR A 1 126 ? 2.873 5.105 -3.066 1.00 86.44 126 THR A CA 1
ATOM 1025 C C . THR A 1 126 ? 4.230 5.571 -2.549 1.00 86.44 126 THR A C 1
ATOM 1027 O O . THR A 1 126 ? 5.276 4.985 -2.870 1.00 86.44 126 THR A O 1
ATOM 1030 N N . ASP A 1 127 ? 4.213 6.596 -1.702 1.00 89.69 127 ASP A N 1
ATOM 1031 C CA . ASP A 1 127 ? 5.418 7.086 -1.026 1.00 89.69 127 ASP A CA 1
ATOM 1032 C C . ASP A 1 127 ? 5.943 6.107 0.026 1.00 89.69 127 ASP A C 1
ATOM 1034 O O . ASP A 1 127 ? 7.073 6.245 0.480 1.00 89.69 127 ASP A O 1
ATOM 1038 N N . SER A 1 128 ? 5.194 5.038 0.337 1.00 89.00 128 SER A N 1
ATOM 1039 C CA . SER A 1 128 ? 5.596 3.961 1.255 1.00 89.00 128 SER A CA 1
ATOM 1040 C C . SER A 1 128 ? 6.974 3.367 0.934 1.00 89.00 128 SER A C 1
ATOM 1042 O O . SER A 1 128 ? 7.632 2.851 1.833 1.00 89.00 128 SER A O 1
ATOM 1044 N N . ARG A 1 129 ? 7.441 3.460 -0.321 1.00 86.19 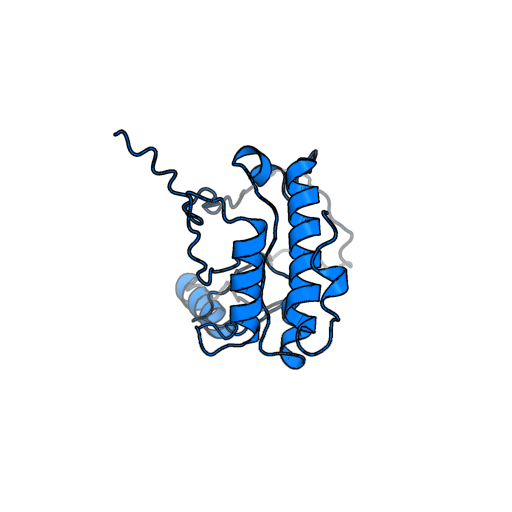129 ARG A N 1
ATOM 1045 C CA . ARG A 1 129 ? 8.795 3.038 -0.720 1.00 86.19 129 ARG A CA 1
ATOM 1046 C C . ARG A 1 129 ? 9.901 3.773 0.049 1.00 86.19 129 ARG A C 1
ATOM 1048 O O . ARG A 1 129 ? 10.943 3.194 0.311 1.00 86.19 129 ARG A O 1
ATOM 1055 N N . SER A 1 130 ? 9.665 5.027 0.426 1.00 90.38 130 SER A N 1
ATOM 1056 C CA . SER A 1 130 ? 10.626 5.859 1.156 1.00 90.38 130 SER A CA 1
ATOM 1057 C C . SER A 1 130 ? 10.704 5.486 2.639 1.00 90.38 130 SER A C 1
ATOM 1059 O O . SER A 1 130 ? 11.647 5.867 3.324 1.00 90.38 130 SER A O 1
ATOM 1061 N N . TYR A 1 131 ? 9.736 4.708 3.134 1.00 92.19 131 TYR A N 1
ATOM 1062 C CA . TYR A 1 131 ? 9.611 4.322 4.540 1.00 92.19 131 TYR A CA 1
ATOM 1063 C C . TYR A 1 131 ? 10.050 2.873 4.805 1.00 92.19 131 TYR A C 1
ATOM 1065 O O . TYR A 1 131 ? 9.998 2.424 5.949 1.00 92.19 131 TYR A O 1
ATOM 1073 N N . THR A 1 132 ? 10.525 2.135 3.792 1.00 90.81 132 THR A N 1
ATOM 1074 C CA . THR A 1 132 ? 10.940 0.722 3.940 1.00 90.81 132 THR A CA 1
ATOM 1075 C C . THR A 1 132 ? 12.097 0.527 4.912 1.00 90.81 132 THR A C 1
ATOM 1077 O O . THR A 1 132 ? 12.210 -0.534 5.516 1.00 90.81 132 THR A O 1
ATOM 1080 N N . ASN A 1 133 ? 12.931 1.552 5.095 1.00 91.94 133 ASN A N 1
ATOM 1081 C CA . ASN A 1 133 ? 14.035 1.531 6.057 1.00 91.94 133 ASN A CA 1
ATOM 1082 C C . ASN A 1 133 ? 13.599 1.934 7.476 1.00 91.94 133 ASN A C 1
ATOM 1084 O O . ASN A 1 133 ? 14.378 1.783 8.411 1.00 91.94 133 ASN A O 1
ATOM 1088 N N . LEU A 1 134 ? 12.378 2.456 7.638 1.00 94.38 134 LEU A N 1
ATOM 1089 C CA . LEU A 1 134 ? 11.854 2.951 8.913 1.00 94.38 134 LEU A CA 1
ATOM 1090 C C . LEU A 1 134 ? 10.950 1.927 9.605 1.00 94.38 134 LEU A C 1
ATOM 1092 O O . LEU A 1 134 ? 10.943 1.844 10.829 1.00 94.38 134 LEU A O 1
ATOM 1096 N N . SER A 1 135 ? 10.181 1.146 8.844 1.00 93.62 135 SER A N 1
ATOM 1097 C CA . SER A 1 135 ? 9.268 0.149 9.401 1.00 93.62 135 SER A CA 1
ATOM 1098 C C . SER A 1 135 ? 9.018 -0.998 8.428 1.00 93.62 135 SER A C 1
ATOM 1100 O O . SER A 1 135 ? 8.991 -0.812 7.213 1.00 93.62 135 SER A O 1
ATOM 1102 N N . LYS A 1 136 ? 8.771 -2.191 8.979 1.00 92.81 136 LYS A N 1
ATOM 1103 C CA . LYS A 1 136 ? 8.271 -3.355 8.227 1.00 92.81 136 LYS A CA 1
ATOM 1104 C C . LYS A 1 136 ? 6.738 -3.364 8.117 1.00 92.81 136 LYS A C 1
ATOM 1106 O O . LYS A 1 136 ? 6.189 -4.017 7.234 1.00 92.81 136 LYS A O 1
ATOM 1111 N N . ASN A 1 137 ? 6.053 -2.616 8.984 1.00 93.81 137 ASN A N 1
ATOM 1112 C CA . ASN A 1 137 ? 4.595 -2.528 9.075 1.00 93.81 137 ASN A CA 1
ATOM 1113 C C . ASN A 1 137 ? 4.077 -1.399 8.161 1.00 93.81 137 ASN A C 1
ATOM 1115 O O . ASN A 1 137 ? 3.755 -0.312 8.636 1.00 93.81 137 ASN A O 1
ATOM 1119 N N . LEU A 1 138 ? 4.066 -1.624 6.842 1.00 94.31 138 LEU A N 1
ATOM 1120 C CA . LEU A 1 138 ? 3.756 -0.605 5.824 1.00 94.31 138 LEU A CA 1
ATOM 1121 C C . LEU A 1 138 ? 2.458 -0.905 5.062 1.00 94.31 138 LEU A C 1
ATOM 1123 O O . LEU A 1 138 ? 2.465 -1.299 3.891 1.00 94.31 138 LEU A O 1
ATOM 1127 N N . TYR A 1 139 ? 1.328 -0.659 5.713 1.00 94.00 139 TYR A N 1
ATOM 1128 C CA . TYR A 1 139 ? 0.007 -0.912 5.142 1.00 94.00 139 TYR A CA 1
ATOM 1129 C C . TYR A 1 139 ? -0.447 0.217 4.211 1.00 94.00 139 TYR A C 1
ATOM 1131 O O . TYR A 1 139 ? -0.311 1.400 4.517 1.00 94.00 139 TYR A O 1
ATOM 1139 N N . ARG A 1 140 ? -1.005 -0.156 3.055 1.00 93.31 140 ARG A N 1
ATOM 1140 C CA . ARG A 1 140 ? -1.558 0.771 2.056 1.00 93.31 140 ARG A CA 1
ATOM 1141 C C . ARG A 1 140 ? -3.068 0.607 2.044 1.00 93.31 140 ARG A C 1
ATOM 1143 O O . ARG A 1 140 ? -3.591 -0.224 1.309 1.00 93.31 140 ARG A O 1
ATOM 1150 N N . PHE A 1 141 ? -3.742 1.370 2.891 1.00 92.94 141 PHE A N 1
ATOM 1151 C CA . PHE A 1 141 ? -5.192 1.346 3.009 1.00 92.94 141 PHE A CA 1
ATOM 1152 C C . PHE A 1 141 ? -5.757 2.742 2.752 1.00 92.94 141 PHE A C 1
ATOM 1154 O O . PHE A 1 141 ? -5.229 3.729 3.260 1.00 92.94 141 PHE A O 1
ATOM 1161 N N . SER A 1 142 ? -6.816 2.811 1.947 1.00 91.38 142 SER A N 1
ATOM 1162 C CA . SER A 1 142 ? -7.561 4.039 1.674 1.00 91.38 142 SER A CA 1
ATOM 1163 C C . SER A 1 142 ? -8.970 3.868 2.243 1.00 91.38 142 SER A C 1
ATOM 1165 O O . SER A 1 142 ? -9.710 3.025 1.728 1.00 91.38 142 SER A O 1
ATOM 1167 N N . PRO A 1 143 ? -9.363 4.610 3.295 1.00 92.50 143 PRO A N 1
ATOM 1168 C CA . PRO A 1 143 ? -10.643 4.421 3.977 1.00 92.50 143 PRO A CA 1
ATOM 1169 C C . PRO A 1 143 ? -11.806 5.109 3.245 1.00 92.50 143 PRO A C 1
ATOM 1171 O O . PRO A 1 143 ? -12.702 5.677 3.869 1.00 92.50 143 PRO A O 1
ATOM 1174 N N . PHE A 1 144 ? -11.802 5.071 1.914 1.00 90.31 144 PHE A N 1
ATOM 1175 C CA . PHE A 1 144 ? -12.812 5.709 1.079 1.00 90.31 144 PHE A CA 1
ATOM 1176 C C . PHE A 1 144 ? -13.527 4.677 0.211 1.00 90.31 144 PHE A C 1
ATOM 1178 O O . PHE A 1 144 ? -12.918 3.764 -0.349 1.00 90.31 144 PHE A O 1
ATOM 1185 N N . VAL A 1 145 ? -14.847 4.829 0.092 1.00 88.25 145 VAL A N 1
ATOM 1186 C CA . VAL A 1 145 ? -15.679 3.959 -0.740 1.00 88.25 145 VAL A CA 1
ATOM 1187 C C . VAL A 1 145 ? -15.746 4.538 -2.146 1.00 88.25 145 VAL A C 1
ATOM 1189 O O . VAL A 1 145 ? -16.414 5.544 -2.377 1.00 88.25 145 VAL A O 1
ATOM 1192 N N . TYR A 1 146 ? -15.089 3.871 -3.090 1.00 87.12 146 TYR A N 1
ATOM 1193 C CA . TYR A 1 146 ? -15.152 4.220 -4.506 1.00 87.12 146 TYR A CA 1
ATOM 1194 C C . TYR A 1 146 ? -16.217 3.384 -5.212 1.00 87.12 146 TYR A C 1
ATOM 1196 O O . TYR A 1 146 ? -16.218 2.153 -5.148 1.00 87.12 146 TYR A O 1
ATOM 1204 N N . ARG A 1 147 ? -17.133 4.058 -5.902 1.00 89.50 147 ARG A N 1
ATOM 1205 C CA . ARG A 1 147 ? -18.086 3.454 -6.837 1.00 89.50 147 ARG A CA 1
ATOM 1206 C C . ARG A 1 147 ? -17.474 3.417 -8.232 1.00 89.50 147 ARG A C 1
ATOM 1208 O O . ARG A 1 147 ? -16.443 4.028 -8.497 1.00 89.50 147 ARG A O 1
ATOM 1215 N N . HIS A 1 148 ? -18.119 2.688 -9.135 1.00 89.25 148 HIS A N 1
ATOM 1216 C CA . HIS A 1 148 ? -17.610 2.469 -10.487 1.00 89.25 148 HIS A CA 1
ATOM 1217 C C . HIS A 1 148 ? -17.303 3.777 -11.239 1.00 89.25 148 HIS A C 1
ATOM 1219 O O . HIS A 1 148 ? -16.264 3.888 -11.885 1.00 89.25 148 HIS A O 1
ATOM 1225 N N . ASP A 1 149 ? -18.165 4.785 -11.104 1.00 89.19 149 ASP A N 1
ATOM 1226 C CA . ASP A 1 149 ? -17.991 6.103 -11.716 1.00 89.19 149 ASP A CA 1
ATOM 1227 C C . ASP A 1 149 ? -16.86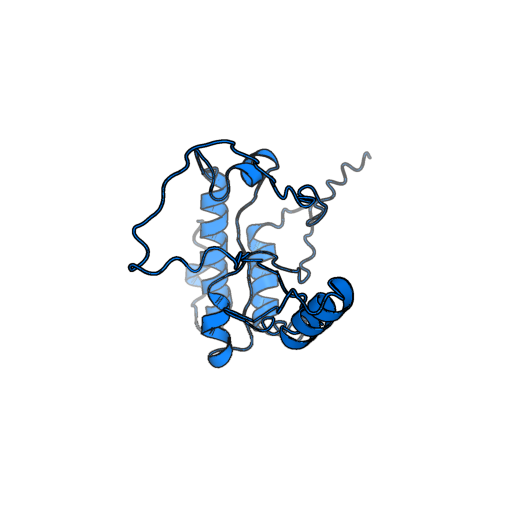8 6.927 -11.070 1.00 89.19 149 ASP A C 1
ATOM 1229 O O . ASP A 1 149 ? -16.276 7.778 -11.734 1.00 89.19 149 ASP A O 1
ATOM 1233 N N . ASP A 1 150 ? -16.544 6.666 -9.801 1.00 89.50 150 ASP A N 1
ATOM 1234 C CA . ASP A 1 150 ? -15.483 7.362 -9.073 1.00 89.50 150 ASP A CA 1
ATOM 1235 C C . ASP A 1 150 ? -14.088 6.965 -9.596 1.00 89.50 150 ASP A C 1
ATOM 1237 O O . ASP A 1 150 ? -13.188 7.802 -9.633 1.00 89.50 150 ASP A O 1
ATOM 1241 N N . LEU A 1 151 ? -13.916 5.721 -10.065 1.00 88.31 151 LEU A N 1
ATOM 1242 C CA . LEU A 1 151 ? -12.615 5.178 -10.487 1.00 88.31 151 LEU A CA 1
ATOM 1243 C C . LEU A 1 151 ? -11.994 5.934 -11.665 1.00 88.31 151 LEU A C 1
ATOM 1245 O O . LEU A 1 151 ? -10.793 6.182 -11.671 1.00 88.31 151 LEU A O 1
ATOM 1249 N N . SER A 1 152 ? -12.811 6.319 -12.649 1.00 90.94 152 SER A N 1
ATOM 1250 C CA . SER A 1 152 ? -12.351 7.076 -13.824 1.00 90.94 152 SER A CA 1
ATOM 1251 C C . SER A 1 152 ? -11.896 8.500 -13.493 1.00 90.94 152 SER A C 1
ATOM 1253 O O . SER A 1 152 ? -11.197 9.123 -14.286 1.00 90.94 152 SER A O 1
ATOM 1255 N N . ARG A 1 153 ? -12.302 9.013 -12.325 1.00 90.88 153 ARG A N 1
ATOM 1256 C CA . ARG A 1 153 ? -12.006 10.377 -11.883 1.00 90.88 153 ARG A CA 1
ATOM 1257 C C . ARG A 1 153 ? -10.762 10.456 -11.009 1.00 90.88 153 ARG A C 1
ATOM 1259 O O . ARG A 1 153 ? -10.314 11.558 -10.729 1.00 90.88 153 ARG A O 1
ATOM 1266 N N . LEU A 1 154 ? -10.218 9.324 -10.561 1.00 89.62 154 LEU A N 1
ATOM 1267 C CA . LEU A 1 154 ? -8.964 9.303 -9.812 1.00 89.62 154 LEU A CA 1
ATOM 1268 C C . LEU A 1 154 ? -7.846 9.843 -10.708 1.00 89.62 154 LEU A C 1
ATOM 1270 O O . LEU A 1 154 ? -7.538 9.225 -11.729 1.00 89.62 154 LEU A O 1
ATOM 1274 N N . HIS A 1 155 ? -7.262 10.986 -10.337 1.00 91.38 155 HIS A N 1
ATOM 1275 C CA . HIS A 1 155 ? -6.305 11.724 -11.173 1.00 91.38 155 HIS A CA 1
ATOM 1276 C C . HIS A 1 155 ? -6.873 12.199 -12.523 1.00 91.38 155 HIS A C 1
ATOM 1278 O O . HIS A 1 155 ? -6.113 12.454 -13.459 1.00 91.38 155 HIS A O 1
ATOM 1284 N N . GLY A 1 156 ? -8.198 12.291 -12.635 1.00 92.50 156 GLY A N 1
ATOM 1285 C CA . GLY A 1 156 ? -8.909 12.745 -13.826 1.00 92.50 156 GLY A CA 1
ATOM 1286 C C . GLY A 1 156 ? -9.678 14.041 -13.583 1.00 92.50 156 GLY A C 1
ATOM 1287 O O . GLY A 1 156 ? -9.628 14.642 -12.509 1.00 92.50 156 GLY A O 1
ATOM 1288 N N . ASP A 1 157 ? -10.430 14.469 -14.594 1.00 93.88 157 ASP A N 1
ATOM 1289 C CA . ASP A 1 157 ? -11.239 15.680 -14.498 1.00 93.88 157 ASP A CA 1
ATOM 1290 C C . ASP A 1 157 ? -12.350 15.537 -13.449 1.00 93.88 157 ASP A C 1
ATOM 1292 O O . ASP A 1 157 ? -13.032 14.510 -13.354 1.00 93.88 157 ASP A O 1
ATOM 1296 N N . ASN A 1 158 ? -12.586 16.619 -12.699 1.00 94.94 158 ASN A N 1
ATOM 1297 C CA . ASN A 1 158 ? -13.654 16.700 -11.700 1.00 94.94 158 ASN A CA 1
ATOM 1298 C C . ASN A 1 158 ? -13.580 15.566 -10.651 1.00 94.94 158 ASN A C 1
ATOM 1300 O O . ASN A 1 158 ? -14.601 14.967 -10.274 1.00 94.94 158 ASN A O 1
ATOM 1304 N N . GLU A 1 159 ? -12.355 15.266 -10.202 1.00 95.31 159 GLU A N 1
ATOM 1305 C CA . GLU A 1 159 ? -12.088 14.409 -9.049 1.00 95.31 159 GLU A CA 1
ATOM 1306 C C . GLU A 1 159 ? -12.863 14.926 -7.829 1.00 95.31 159 GLU A C 1
ATOM 1308 O O . GLU A 1 159 ? -12.813 16.104 -7.476 1.00 95.31 159 GLU A O 1
ATOM 1313 N N . ARG A 1 160 ? -13.649 14.041 -7.210 1.00 93.19 160 ARG A N 1
ATOM 1314 C CA . ARG A 1 160 ? -14.523 14.381 -6.085 1.00 93.19 160 ARG A CA 1
ATOM 1315 C C . ARG A 1 160 ? -14.861 13.148 -5.269 1.00 93.19 160 ARG A C 1
ATOM 1317 O O . ARG A 1 160 ? -14.976 12.046 -5.814 1.00 93.19 160 ARG A O 1
ATOM 1324 N N . ILE A 1 161 ? -15.118 13.383 -3.991 1.00 92.44 161 ILE A N 1
ATOM 1325 C CA . ILE A 1 161 ? -15.560 12.394 -3.013 1.00 92.44 161 ILE A CA 1
ATOM 1326 C C . ILE A 1 161 ? -16.939 12.784 -2.473 1.00 92.44 161 ILE A C 1
ATOM 1328 O O . ILE A 1 161 ? -17.270 13.967 -2.373 1.00 92.44 161 ILE A O 1
ATOM 1332 N N . ARG A 1 162 ? -17.775 11.798 -2.131 1.00 92.69 162 ARG A N 1
ATOM 1333 C CA . ARG A 1 162 ? -19.052 12.081 -1.466 1.00 92.69 162 ARG A CA 1
ATOM 1334 C C . ARG A 1 162 ? -18.798 12.517 -0.030 1.00 92.69 162 ARG A C 1
ATOM 1336 O O . ARG A 1 162 ? -17.973 11.925 0.656 1.00 92.69 162 ARG A O 1
ATOM 1343 N N . HIS A 1 163 ? -19.590 13.469 0.451 1.00 94.81 163 HIS A N 1
ATOM 1344 C CA . HIS A 1 163 ? -19.489 13.973 1.820 1.00 94.81 163 HIS A CA 1
ATOM 1345 C C . HIS A 1 163 ? -19.499 12.851 2.875 1.00 94.81 163 HIS A C 1
ATOM 1347 O O . HIS A 1 163 ? -18.609 12.782 3.714 1.00 94.81 163 HIS A O 1
ATOM 1353 N N . ASN A 1 164 ? -20.435 11.902 2.773 1.00 92.38 164 ASN A N 1
ATOM 1354 C CA . ASN A 1 164 ? -20.529 10.791 3.727 1.00 92.38 164 ASN A CA 1
ATOM 1355 C C . ASN A 1 164 ? -19.323 9.837 3.662 1.00 92.38 164 ASN A C 1
ATOM 1357 O O . ASN A 1 164 ? -18.973 9.231 4.671 1.00 92.38 164 ASN A O 1
ATOM 1361 N N . ASP A 1 165 ? -18.694 9.685 2.491 1.00 91.75 165 ASP A N 1
ATOM 1362 C CA . ASP A 1 165 ? -17.498 8.849 2.337 1.00 91.75 165 ASP A CA 1
ATOM 1363 C C . ASP A 1 165 ? -16.268 9.568 2.924 1.00 91.75 165 ASP A C 1
ATOM 1365 O O . ASP A 1 165 ? -15.423 8.925 3.543 1.00 91.75 165 ASP A O 1
ATOM 1369 N N . MET A 1 166 ? -16.220 10.904 2.837 1.00 94.38 166 MET A N 1
ATOM 1370 C CA . MET A 1 166 ? -15.221 11.727 3.527 1.00 94.38 166 MET A CA 1
ATOM 1371 C C . MET A 1 166 ? -15.368 11.639 5.053 1.00 94.38 166 MET A C 1
ATOM 1373 O O . MET A 1 166 ? -14.388 11.365 5.740 1.00 94.38 166 MET A O 1
ATOM 1377 N N . GLN A 1 167 ? -16.585 11.805 5.588 1.00 94.31 167 GLN A N 1
ATOM 1378 C CA . GLN A 1 167 ? -16.855 11.657 7.028 1.00 94.31 167 GLN A CA 1
ATOM 1379 C C . GLN A 1 167 ? -16.465 10.267 7.536 1.00 94.31 167 GLN A C 1
ATOM 1381 O O . GLN A 1 167 ? -15.830 10.140 8.577 1.00 94.31 167 GLN A O 1
ATOM 1386 N N . ARG A 1 168 ? -16.779 9.220 6.767 1.00 92.44 168 ARG A N 1
ATOM 1387 C CA . ARG A 1 168 ? -16.378 7.850 7.097 1.00 92.44 168 ARG A CA 1
ATOM 1388 C C . ARG A 1 168 ? -14.859 7.682 7.124 1.00 92.44 168 ARG A C 1
ATOM 1390 O O . ARG A 1 168 ? -14.347 7.049 8.040 1.00 92.44 168 ARG A O 1
ATOM 1397 N N . GLY A 1 169 ? -14.145 8.258 6.159 1.00 93.12 169 GLY A N 1
ATOM 1398 C CA . GLY A 1 169 ? -12.682 8.239 6.150 1.00 93.12 169 GLY A CA 1
ATOM 1399 C C . GLY A 1 169 ? -12.072 8.979 7.343 1.00 93.12 169 GLY A C 1
ATOM 1400 O O . GLY A 1 169 ? -11.105 8.500 7.928 1.00 93.12 169 GLY A O 1
ATOM 1401 N N . LEU A 1 170 ? -12.662 10.104 7.758 1.00 95.12 170 LEU A N 1
ATOM 1402 C CA . LEU A 1 170 ? -12.257 10.802 8.984 1.00 95.12 170 LEU A CA 1
ATOM 1403 C C . LEU A 1 170 ? -12.483 9.931 10.225 1.00 95.12 170 LEU A C 1
ATOM 1405 O O . LEU A 1 170 ? -11.571 9.800 11.040 1.00 95.12 170 LEU A O 1
ATOM 1409 N N . ASN A 1 171 ? -13.647 9.282 10.324 1.00 94.50 171 ASN A N 1
ATOM 1410 C CA . ASN A 1 171 ? -13.946 8.366 11.423 1.00 94.50 171 ASN A CA 1
ATOM 1411 C C . ASN A 1 171 ? -12.940 7.203 11.486 1.00 94.50 171 ASN A C 1
ATOM 1413 O O . ASN A 1 171 ? -12.439 6.865 12.555 1.00 94.50 171 ASN A O 1
ATOM 1417 N N . PHE A 1 172 ? -12.555 6.653 10.329 1.00 95.75 172 PHE A N 1
ATOM 1418 C CA . PHE A 1 172 ? -11.510 5.632 10.253 1.00 95.75 172 PHE A CA 1
ATOM 1419 C C . PHE A 1 172 ? -10.194 6.100 10.884 1.00 95.75 172 PHE A C 1
ATOM 1421 O O . PHE A 1 172 ? -9.631 5.398 11.719 1.00 95.75 172 PHE A O 1
ATOM 1428 N N . TYR A 1 173 ? -9.683 7.272 10.493 1.00 95.81 173 TYR A N 1
ATOM 1429 C CA . TYR A 1 173 ? -8.412 7.765 11.031 1.00 95.81 173 TYR A CA 1
ATOM 1430 C C . TYR A 1 173 ? -8.502 8.084 12.525 1.00 95.81 173 TYR A C 1
ATOM 1432 O O . TYR A 1 173 ? -7.539 7.837 13.250 1.00 95.81 173 TYR A O 1
ATOM 1440 N N . PHE A 1 174 ? -9.651 8.577 12.993 1.00 94.94 174 PHE A N 1
ATOM 1441 C CA . PHE A 1 174 ? -9.904 8.791 14.415 1.00 94.94 174 PHE A CA 1
ATOM 1442 C C . PHE A 1 174 ? -9.818 7.474 15.199 1.00 94.94 174 PHE A C 1
ATOM 1444 O O . PHE A 1 174 ? -8.999 7.358 16.112 1.00 94.94 174 PHE A O 1
ATOM 1451 N N . HIS A 1 175 ? -10.558 6.445 14.778 1.00 94.00 175 HIS A N 1
ATOM 1452 C CA . HIS A 1 175 ? -10.489 5.117 15.391 1.00 94.00 175 HIS A CA 1
ATOM 1453 C C . HIS A 1 175 ? -9.103 4.474 15.268 1.00 94.00 175 HIS A C 1
ATOM 1455 O O . HIS A 1 175 ? -8.672 3.789 16.189 1.00 94.00 175 HIS A O 1
ATOM 1461 N N . LEU A 1 176 ? -8.372 4.698 14.170 1.00 94.94 176 LEU A N 1
ATOM 1462 C CA . LEU A 1 176 ? -7.009 4.183 14.013 1.00 94.94 176 LEU A CA 1
ATOM 1463 C C . LEU A 1 176 ? -6.072 4.754 15.082 1.00 94.94 176 LEU A C 1
ATOM 1465 O O . LEU A 1 176 ? -5.294 4.015 15.684 1.00 94.94 176 LEU A O 1
ATOM 1469 N N . ILE A 1 177 ? -6.152 6.068 15.311 1.00 94.19 177 ILE A N 1
ATOM 1470 C CA . ILE A 1 177 ? -5.357 6.756 16.331 1.00 94.19 177 ILE A CA 1
ATOM 1471 C C . ILE A 1 177 ? -5.746 6.246 17.718 1.00 94.19 177 ILE A C 1
ATOM 1473 O O . ILE A 1 177 ? -4.854 5.873 18.477 1.00 94.19 177 ILE A O 1
ATOM 1477 N N . LEU A 1 178 ? -7.047 6.174 18.023 1.00 92.12 178 LEU A N 1
ATOM 1478 C CA . LEU A 1 178 ? -7.528 5.688 19.315 1.00 92.12 178 LEU A CA 1
ATOM 1479 C C . LEU A 1 178 ? -7.081 4.249 19.576 1.00 92.12 178 LEU A C 1
ATOM 1481 O O . LEU A 1 178 ? -6.431 3.995 20.584 1.00 92.12 178 LEU A O 1
ATOM 1485 N N . ASN A 1 179 ? -7.342 3.322 18.652 1.00 90.75 179 ASN A N 1
ATOM 1486 C CA . ASN A 1 179 ? -7.005 1.907 18.824 1.00 90.75 179 ASN A CA 1
ATOM 1487 C C . ASN A 1 179 ? -5.498 1.694 19.022 1.00 90.75 179 ASN A C 1
ATOM 1489 O O . ASN A 1 179 ? -5.092 0.848 19.815 1.00 90.75 179 ASN A O 1
ATOM 1493 N N . ASN A 1 180 ? -4.664 2.501 18.360 1.00 87.38 180 ASN A N 1
ATOM 1494 C CA . ASN A 1 180 ? -3.209 2.461 18.521 1.00 87.38 180 ASN A CA 1
ATOM 1495 C C . ASN A 1 180 ? -2.705 3.172 19.797 1.00 87.38 180 ASN A C 1
ATOM 1497 O O . ASN A 1 180 ? -1.520 3.113 20.116 1.00 87.38 180 ASN A O 1
ATOM 1501 N N . GLN A 1 181 ? -3.582 3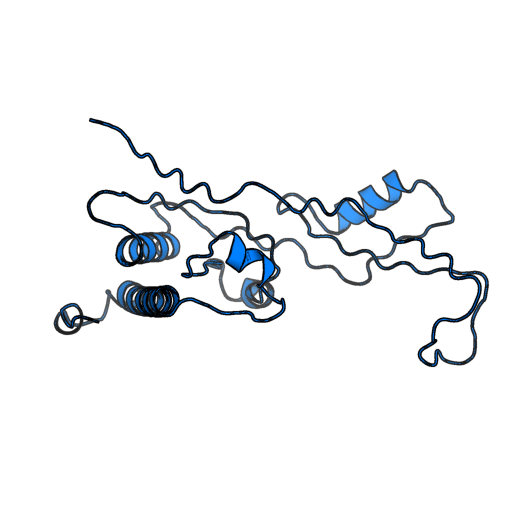.870 20.516 1.00 82.50 181 GLN A N 1
ATOM 1502 C CA . GLN A 1 181 ? -3.296 4.562 21.771 1.00 82.50 181 GLN A CA 1
ATOM 1503 C C . GLN A 1 181 ? -3.912 3.858 22.993 1.00 82.50 181 GLN A C 1
ATOM 1505 O O . GLN A 1 181 ? -3.629 4.289 24.106 1.00 82.50 181 GLN A O 1
ATOM 1510 N N . LEU A 1 182 ? -4.708 2.790 22.834 1.00 60.62 182 LEU A N 1
ATOM 1511 C CA . LEU A 1 182 ? -5.466 2.128 23.916 1.00 60.62 182 LEU A CA 1
ATOM 1512 C C . LEU A 1 182 ? -4.630 1.489 25.046 1.00 60.62 182 LEU A C 1
ATOM 1514 O O . LEU A 1 182 ? -5.205 1.012 26.018 1.00 60.62 182 LEU A O 1
ATOM 1518 N N . GLU A 1 183 ? -3.298 1.544 25.008 1.00 54.19 183 GLU A N 1
ATOM 1519 C CA . GLU A 1 183 ? -2.491 1.340 26.223 1.00 54.19 183 GLU A CA 1
ATOM 1520 C C . GLU A 1 183 ? -2.504 2.571 27.166 1.00 54.19 183 GLU A C 1
ATOM 1522 O O . GLU A 1 183 ? -2.050 2.466 28.300 1.00 54.19 183 GLU A O 1
ATOM 1527 N N . ASN A 1 184 ? -3.026 3.734 26.734 1.00 50.25 184 ASN A N 1
ATOM 1528 C CA . ASN A 1 184 ? -2.864 5.034 27.407 1.00 50.25 184 ASN A CA 1
ATOM 1529 C C . ASN A 1 184 ? -4.062 6.021 27.325 1.00 50.25 184 ASN A C 1
ATOM 1531 O O . ASN A 1 184 ? -3.894 7.179 27.714 1.00 50.25 184 ASN A O 1
ATOM 1535 N N . ILE A 1 185 ? -5.257 5.645 26.842 1.00 48.69 185 ILE A N 1
ATOM 1536 C CA . ILE A 1 185 ? -6.406 6.582 26.769 1.00 48.69 185 ILE A CA 1
ATOM 1537 C C . ILE A 1 185 ? -7.402 6.316 27.912 1.00 48.69 185 ILE A C 1
ATOM 1539 O O . ILE A 1 185 ? -7.922 5.206 28.009 1.00 48.69 185 ILE A O 1
ATOM 1543 N N . PRO A 1 186 ? -7.734 7.322 28.745 1.00 46.78 186 PRO A N 1
ATOM 1544 C CA . PRO A 1 186 ? -8.832 7.236 29.708 1.00 46.78 186 PRO A CA 1
ATOM 1545 C C . PRO A 1 186 ? -10.183 6.953 29.024 1.00 46.78 186 PRO A C 1
ATOM 1547 O O . PRO A 1 186 ? -10.509 7.579 28.016 1.00 46.78 186 PRO A O 1
ATOM 1550 N N . GLU A 1 187 ? -11.008 6.081 29.617 1.00 49.62 187 GLU A N 1
ATOM 1551 C CA . GLU A 1 187 ? -12.348 5.664 29.136 1.00 49.62 187 GLU A CA 1
ATOM 1552 C C . GLU A 1 187 ? -13.304 6.813 28.755 1.00 49.62 187 GLU A C 1
ATOM 1554 O O . GLU A 1 187 ? -14.290 6.606 28.051 1.00 49.62 187 GLU A O 1
ATOM 1559 N N . THR A 1 188 ? -13.028 8.041 29.187 1.00 48.94 188 THR A N 1
ATOM 1560 C CA . THR A 1 188 ? -13.897 9.205 29.003 1.00 48.94 188 THR A CA 1
ATOM 1561 C C . THR A 1 188 ? -14.017 9.699 27.557 1.00 48.94 188 THR A C 1
ATOM 1563 O O . THR A 1 188 ? -14.970 10.417 27.266 1.00 48.94 188 THR A O 1
ATOM 1566 N N . ILE A 1 189 ? -13.113 9.318 26.644 1.00 51.22 189 ILE A N 1
ATOM 1567 C CA . ILE A 1 189 ? -13.137 9.769 25.233 1.00 51.22 189 ILE A CA 1
ATOM 1568 C C . ILE A 1 189 ? -13.908 8.796 24.318 1.00 51.22 189 ILE A C 1
ATOM 1570 O O . ILE A 1 189 ? -14.422 9.200 23.280 1.00 51.22 189 ILE A O 1
ATOM 1574 N N . LEU A 1 190 ? -14.067 7.530 24.717 1.00 47.81 190 LEU A N 1
ATOM 1575 C CA . LEU A 1 190 ? -14.703 6.484 23.897 1.00 47.81 190 LEU A CA 1
ATOM 1576 C C . LEU A 1 190 ? -16.219 6.672 23.689 1.00 47.81 190 LEU A C 1
ATOM 1578 O O . LEU A 1 190 ? -16.785 6.044 22.802 1.00 47.81 190 LEU A O 1
ATOM 1582 N N . ASN A 1 191 ? -16.865 7.542 24.473 1.00 43.94 191 ASN A N 1
ATOM 1583 C CA . ASN A 1 191 ? -18.322 7.730 24.470 1.00 43.94 191 ASN A CA 1
ATOM 1584 C C . ASN A 1 191 ? -18.790 9.069 23.881 1.00 43.94 191 ASN A C 1
ATOM 1586 O O . ASN A 1 191 ? -19.974 9.389 23.978 1.00 43.94 191 ASN A O 1
ATOM 1590 N N . SER A 1 192 ? -17.901 9.882 23.302 1.00 36.72 192 SER A N 1
ATOM 1591 C CA . SER A 1 192 ? -18.351 11.074 22.580 1.00 36.72 192 SER A CA 1
ATOM 1592 C C . SER A 1 192 ? -18.718 10.686 21.154 1.00 36.72 192 SER A C 1
ATOM 1594 O O . SER A 1 192 ? -17.835 10.384 20.353 1.00 36.72 192 SER A O 1
ATOM 1596 N N . GLU A 1 193 ? -20.017 10.686 20.861 1.00 41.69 193 GLU A N 1
ATOM 1597 C CA . GLU A 1 193 ? -20.551 10.558 19.508 1.00 41.69 193 GLU A CA 1
ATOM 1598 C C . GLU A 1 193 ? -19.836 11.544 18.563 1.00 41.69 193 GLU A C 1
ATOM 1600 O O . GLU A 1 193 ? -19.932 12.764 18.728 1.00 41.69 193 GLU A O 1
ATOM 1605 N N . LEU A 1 194 ? -19.112 10.995 17.586 1.00 39.75 194 LEU A N 1
ATOM 1606 C CA . LEU A 1 194 ? -18.696 11.663 16.354 1.00 39.75 194 LEU A CA 1
ATOM 1607 C C . LEU A 1 194 ? -19.337 10.941 15.167 1.00 39.75 194 LEU A C 1
ATOM 1609 O O . LEU A 1 194 ? -19.336 9.690 15.167 1.00 39.75 194 LEU A O 1
#

Secondary structure (DSSP, 8-state):
--------------------------SS--------S---TT--------PPPTT--HHHHHHHHHHHH--TT-----S---PPPPPPP-STT-HHHHHHHHHHHHHH-BTTB----------S--GGGGGTTT-S-----------HHHHTTTTSTT----HHHHHHHHHHHHHHHHHTTTTS--GGGTTS--

Solvent-accessible surface area (backbone atoms only — not comparable to full-atom values): 13638 Å² total; per-residue (Å²): 144,77,87,82,74,79,78,83,70,83,84,79,87,89,76,84,73,64,86,75,74,76,80,74,82,67,85,76,89,80,87,78,75,91,68,74,99,69,84,68,90,87,71,86,88,82,90,84,89,81,86,69,54,79,92,53,44,64,66,57,52,52,53,49,47,54,64,71,64,70,46,90,90,61,82,90,75,87,88,77,82,77,66,49,71,80,82,46,73,70,52,94,87,32,64,76,39,43,48,50,49,51,27,50,42,76,59,68,45,48,103,90,47,88,75,83,84,72,94,77,87,78,87,70,90,62,74,64,70,80,40,59,90,78,44,69,80,65,82,90,79,74,69,58,83,76,53,82,78,46,60,73,18,67,98,38,79,85,59,77,78,56,69,71,39,51,53,45,29,52,50,30,53,52,42,42,53,49,62,76,38,65,95,74,63,71,78,82,65,81,73,63,91,127

Mean predicted aligned error: 13.12 Å

pLDDT: mean 76.15, std 24.78, range [22.94, 96.69]

Radius of gyration: 23.81 Å; Cα contacts (8 Å, |Δi|>4): 93; chains: 1; bounding box: 60×38×72 Å

Sequence (194 aa):
MFWNTILIVFSIFLCILLYRAYVVFTPDKAIFEPCSSSIDRHSLKFDQQHRIHPADSCKKILENNRRIINDDRIVPHIRSCSEPSPISPYGKDIYSYGILEETIRQTFEKERQPIIVVPGLMLGATDSRSYTNLSKNLYRFSPFVYRHDDLSRLHGDNERIRHNDMQRGLNFYFHLILNNQLENIPETILNSEL